Protein AF-A0A1U8P8J1-F1 (afdb_monomer_lite)

InterPro domains:
  IPR011600 Peptidase C14, caspase domain [PF00656] (27-191)
  IPR050452 Metacaspase [PTHR48104] (1-86)

Structure (mmCIF, N/CA/C/O backbone):
data_AF-A0A1U8P8J1-F1
#
_entry.id   AF-A0A1U8P8J1-F1
#
loop_
_atom_site.group_PDB
_atom_site.id
_atom_site.type_symbol
_atom_site.label_atom_id
_atom_site.label_alt_id
_atom_site.label_comp_id
_atom_site.label_asym_id
_atom_site.label_entity_id
_atom_site.label_seq_id
_atom_site.pdbx_PDB_ins_code
_atom_site.Cartn_x
_atom_site.Cartn_y
_atom_site.Cartn_z
_atom_site.occupancy
_atom_site.B_iso_or_equiv
_atom_site.auth_seq_id
_atom_site.auth_comp_id
_atom_site.auth_asym_id
_atom_site.auth_atom_id
_atom_site.pdbx_PDB_model_num
ATOM 1 N N . MET A 1 1 ? -18.558 -8.336 3.977 1.00 46.94 1 MET A N 1
ATOM 2 C CA . MET A 1 1 ? -17.418 -9.136 3.468 1.00 46.94 1 MET A CA 1
ATOM 3 C C . MET A 1 1 ? -16.325 -8.152 3.098 1.00 46.94 1 MET A C 1
ATOM 5 O O . MET A 1 1 ? -16.602 -6.971 2.968 1.00 46.94 1 MET A O 1
ATOM 9 N N . ALA A 1 2 ? -15.071 -8.559 3.030 1.00 50.66 2 ALA A N 1
ATOM 10 C CA . ALA A 1 2 ? -14.025 -7.593 2.776 1.00 50.66 2 ALA A CA 1
ATOM 11 C C . ALA A 1 2 ? -12.934 -8.234 1.929 1.00 50.66 2 ALA A C 1
ATOM 13 O O . ALA A 1 2 ? -12.468 -9.328 2.243 1.00 50.66 2 ALA A O 1
ATOM 14 N N . THR A 1 3 ? -12.625 -7.586 0.808 1.00 50.22 3 THR A N 1
ATOM 15 C CA . THR A 1 3 ? -11.770 -8.132 -0.249 1.00 50.22 3 THR A CA 1
ATOM 16 C C . THR A 1 3 ? -10.523 -7.273 -0.361 1.00 50.22 3 THR A C 1
ATOM 18 O O . THR A 1 3 ? -10.608 -6.045 -0.387 1.00 50.22 3 THR A O 1
ATOM 21 N N . TYR A 1 4 ? -9.371 -7.934 -0.378 1.00 54.97 4 TYR A N 1
ATOM 22 C CA . TYR A 1 4 ? -8.058 -7.323 -0.218 1.00 54.97 4 TYR A CA 1
ATOM 23 C C . TYR A 1 4 ? -7.206 -7.686 -1.404 1.00 54.97 4 TYR A C 1
ATOM 25 O O . TYR A 1 4 ? -7.132 -8.859 -1.782 1.00 54.97 4 TYR A O 1
ATOM 33 N N . MET A 1 5 ? -6.515 -6.692 -1.945 1.00 51.19 5 MET A N 1
ATOM 34 C CA . MET A 1 5 ? -5.521 -6.948 -2.962 1.00 51.19 5 MET A CA 1
ATOM 35 C C . MET A 1 5 ? -4.244 -6.174 -2.718 1.00 51.19 5 MET A C 1
ATOM 37 O O . MET A 1 5 ? -4.248 -4.957 -2.542 1.00 51.19 5 MET A O 1
ATOM 41 N N . LEU A 1 6 ? -3.152 -6.922 -2.692 1.00 51.44 6 LEU A N 1
ATOM 42 C CA . LEU A 1 6 ? -1.820 -6.425 -2.422 1.00 51.44 6 LEU A CA 1
ATOM 43 C C . LEU A 1 6 ? -0.996 -6.603 -3.685 1.00 51.44 6 LEU A C 1
ATOM 45 O O . LEU A 1 6 ? -0.871 -7.718 -4.194 1.00 51.44 6 LEU A O 1
ATOM 49 N N . PHE A 1 7 ? -0.460 -5.500 -4.186 1.00 52.22 7 PHE A N 1
ATOM 50 C CA . PHE A 1 7 ? 0.350 -5.481 -5.389 1.00 52.22 7 PHE A CA 1
ATOM 51 C C . PHE A 1 7 ? 1.767 -5.058 -5.074 1.00 52.22 7 PHE A C 1
ATOM 53 O O . PHE A 1 7 ? 1.996 -4.060 -4.393 1.00 52.22 7 PHE A O 1
ATOM 60 N N . TRP A 1 8 ? 2.707 -5.799 -5.636 1.00 59.88 8 TRP A N 1
ATOM 61 C CA . TRP A 1 8 ? 4.117 -5.460 -5.634 1.00 59.88 8 TRP A CA 1
ATOM 62 C C . TRP A 1 8 ? 4.708 -5.611 -7.031 1.00 59.88 8 TRP A C 1
ATOM 64 O O . TRP A 1 8 ? 4.191 -6.416 -7.782 1.00 59.88 8 TRP A O 1
ATOM 74 N N . TRP A 1 9 ? 5.802 -4.916 -7.349 1.00 56.16 9 TRP A N 1
ATOM 75 C CA . TRP A 1 9 ? 6.695 -5.218 -8.472 1.00 56.16 9 TRP A CA 1
ATOM 76 C C . TRP A 1 9 ? 8.138 -4.712 -8.238 1.00 56.16 9 TRP A C 1
ATOM 78 O O . TRP A 1 9 ? 8.308 -3.617 -7.696 1.00 56.16 9 TRP A O 1
ATOM 88 N N . ASP A 1 10 ? 9.154 -5.447 -8.721 1.00 51.09 10 ASP A N 1
ATOM 89 C CA . ASP A 1 10 ? 10.544 -4.992 -8.919 1.00 51.09 10 ASP A CA 1
ATOM 90 C C . ASP A 1 10 ? 11.228 -5.595 -10.170 1.00 51.09 10 ASP A C 1
ATOM 92 O O . ASP A 1 10 ? 11.962 -6.587 -10.105 1.00 51.09 10 ASP A O 1
ATOM 96 N N . ALA A 1 11 ? 11.107 -4.943 -11.330 1.00 45.69 11 ALA A N 1
ATOM 97 C CA . ALA A 1 11 ? 12.117 -5.119 -12.389 1.00 45.69 11 ALA A CA 1
ATOM 98 C C . ALA A 1 11 ? 12.469 -3.866 -13.184 1.00 45.69 11 ALA A C 1
ATOM 100 O O . ALA A 1 11 ? 12.917 -3.954 -14.329 1.00 45.69 11 ALA A O 1
ATOM 101 N N . THR A 1 12 ? 12.364 -2.698 -12.559 1.00 51.03 12 THR A N 1
ATOM 102 C CA . THR A 1 12 ? 13.064 -1.504 -13.042 1.00 51.03 12 THR A CA 1
ATOM 103 C C . THR A 1 12 ? 14.330 -1.278 -12.223 1.00 51.03 12 THR A C 1
ATOM 105 O O . THR A 1 12 ? 14.366 -1.498 -11.020 1.00 51.03 12 THR A O 1
ATOM 108 N N . THR A 1 13 ? 15.409 -0.862 -12.882 1.00 50.56 13 THR A N 1
ATOM 109 C CA . THR A 1 13 ? 16.626 -0.382 -12.215 1.00 50.56 13 THR A CA 1
ATOM 110 C C . THR A 1 13 ? 16.436 1.080 -11.794 1.00 50.56 13 THR A C 1
ATOM 112 O O . THR A 1 13 ? 16.107 1.878 -12.674 1.00 50.56 13 THR A O 1
ATOM 115 N N . PRO A 1 14 ? 16.697 1.466 -10.528 1.00 56.41 14 PRO A N 1
ATOM 116 C CA . PRO A 1 14 ? 17.231 0.655 -9.430 1.00 56.41 14 PRO A CA 1
ATOM 117 C C . PRO 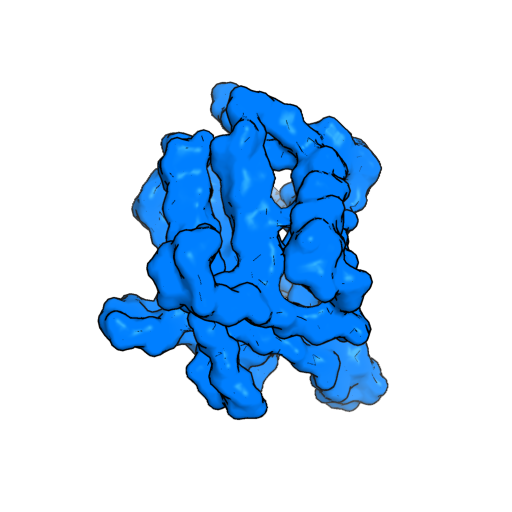A 1 14 ? 16.177 -0.232 -8.747 1.00 56.41 14 PRO A C 1
ATOM 119 O O . PRO A 1 14 ? 15.012 0.145 -8.627 1.00 56.41 14 PRO A O 1
ATOM 122 N N . LYS A 1 15 ? 16.633 -1.395 -8.264 1.00 64.19 15 LYS A N 1
ATOM 123 C CA . LYS A 1 15 ? 15.790 -2.361 -7.555 1.00 64.19 15 LYS A CA 1
ATOM 124 C C . LYS A 1 15 ? 15.369 -1.855 -6.179 1.00 64.19 15 LYS A C 1
ATOM 126 O O . LYS A 1 15 ? 16.236 -1.436 -5.409 1.00 64.19 15 LYS A O 1
ATOM 131 N N . LEU A 1 16 ? 14.081 -1.961 -5.855 1.00 67.38 16 LEU A N 1
ATOM 132 C CA . LEU A 1 16 ? 13.554 -1.633 -4.524 1.00 67.38 16 LEU A CA 1
ATOM 133 C C . LEU A 1 16 ? 13.656 -2.854 -3.6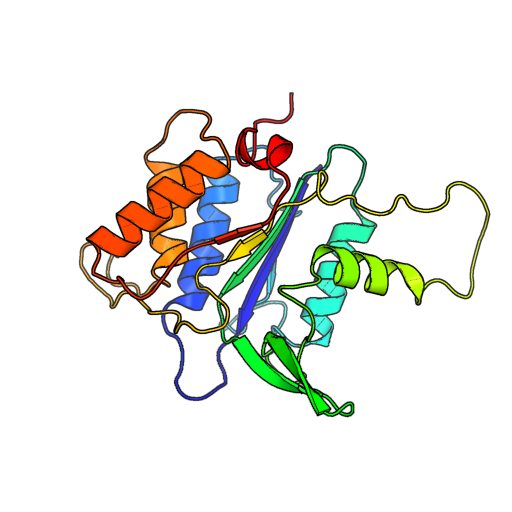07 1.00 67.38 16 LEU A C 1
ATOM 135 O O . LEU A 1 16 ? 13.286 -3.963 -3.990 1.00 67.38 16 LEU A O 1
ATOM 139 N N . LYS A 1 17 ? 14.163 -2.671 -2.385 1.00 73.00 17 LYS A N 1
ATOM 140 C CA . LYS A 1 17 ? 14.385 -3.785 -1.443 1.00 73.00 17 LYS A CA 1
ATOM 141 C C . LYS A 1 17 ? 13.254 -3.915 -0.424 1.00 73.00 17 LYS A C 1
ATOM 143 O O . LYS A 1 17 ? 13.102 -4.986 0.167 1.00 73.00 17 LYS A O 1
ATOM 148 N N . GLY A 1 18 ? 12.493 -2.842 -0.193 1.00 76.81 18 GLY A N 1
ATOM 149 C CA . GLY A 1 18 ? 11.447 -2.788 0.828 1.00 76.81 18 GLY A CA 1
ATOM 150 C C . GLY A 1 18 ? 10.091 -3.345 0.406 1.00 76.81 18 GLY A C 1
ATOM 151 O O . GLY A 1 18 ? 9.356 -3.877 1.233 1.00 76.81 18 GLY A O 1
ATOM 152 N N . CYS A 1 19 ? 9.762 -3.293 -0.882 1.00 80.81 19 CYS A N 1
ATOM 153 C CA . CYS A 1 19 ? 8.373 -3.407 -1.312 1.00 80.81 19 CYS A CA 1
ATOM 154 C C . CYS A 1 19 ? 7.736 -4.804 -1.130 1.00 80.81 19 CYS A C 1
ATOM 156 O O . CYS A 1 19 ? 6.550 -4.890 -0.816 1.00 80.81 19 CYS A O 1
ATOM 158 N N . ILE A 1 20 ? 8.500 -5.903 -1.242 1.00 81.38 20 ILE A N 1
ATOM 159 C CA . ILE A 1 20 ? 7.998 -7.246 -0.868 1.00 81.38 20 ILE A CA 1
ATOM 160 C C . ILE A 1 20 ? 7.661 -7.286 0.626 1.00 81.38 20 ILE A C 1
ATOM 162 O O . ILE A 1 20 ? 6.613 -7.790 1.032 1.00 81.38 20 ILE A O 1
ATOM 166 N N . ASN A 1 21 ? 8.554 -6.755 1.463 1.00 85.12 21 ASN A N 1
ATOM 167 C CA . ASN A 1 21 ? 8.346 -6.766 2.905 1.00 85.12 21 ASN A CA 1
ATOM 168 C C . ASN A 1 21 ? 7.146 -5.894 3.285 1.00 85.12 21 ASN A C 1
ATOM 170 O O . ASN A 1 21 ? 6.377 -6.290 4.156 1.00 85.12 21 ASN A O 1
ATOM 174 N N . ASP A 1 22 ? 6.936 -4.773 2.594 1.00 85.62 22 ASP A N 1
ATOM 175 C CA . ASP A 1 22 ? 5.777 -3.900 2.770 1.00 85.62 22 ASP A CA 1
ATOM 176 C C . ASP A 1 22 ? 4.451 -4.637 2.574 1.00 85.62 22 ASP A C 1
ATOM 178 O O . ASP A 1 22 ? 3.602 -4.618 3.468 1.00 85.62 22 ASP A O 1
ATOM 182 N N . VAL A 1 23 ? 4.280 -5.327 1.439 1.00 83.81 23 VAL A N 1
ATOM 183 C CA . VAL A 1 23 ? 3.018 -6.017 1.136 1.00 83.81 23 VAL A CA 1
ATOM 184 C C . VAL A 1 23 ? 2.756 -7.173 2.100 1.00 83.81 23 VAL A C 1
ATOM 186 O O . VAL A 1 23 ? 1.629 -7.335 2.570 1.00 83.81 23 VAL A O 1
ATOM 189 N N . HIS A 1 24 ? 3.786 -7.940 2.473 1.00 87.00 24 HIS A N 1
ATOM 190 C CA . HIS A 1 24 ? 3.646 -9.007 3.473 1.00 87.00 24 HIS A CA 1
ATOM 191 C C . HIS A 1 24 ? 3.304 -8.458 4.851 1.00 87.00 24 HIS A C 1
ATOM 193 O O . HIS A 1 24 ? 2.471 -9.015 5.563 1.00 87.00 24 HIS A O 1
ATOM 199 N N . ALA A 1 25 ? 3.927 -7.355 5.239 1.00 87.31 25 ALA A N 1
ATOM 200 C CA . ALA A 1 25 ? 3.758 -6.820 6.573 1.00 87.31 25 ALA A CA 1
ATOM 201 C C . ALA A 1 25 ? 2.414 -6.067 6.708 1.00 87.31 25 ALA A C 1
ATOM 203 O O . ALA A 1 25 ? 1.721 -6.224 7.717 1.00 87.31 25 ALA A O 1
ATOM 204 N N . MET A 1 26 ? 1.930 -5.416 5.641 1.00 85.81 26 MET A N 1
ATOM 205 C CA . MET A 1 26 ? 0.542 -4.943 5.566 1.00 85.81 26 MET A CA 1
ATOM 206 C C . MET A 1 26 ? -0.467 -6.089 5.612 1.00 85.81 26 MET A C 1
ATOM 208 O O . MET A 1 26 ? -1.428 -6.003 6.378 1.00 85.81 26 MET A O 1
ATOM 212 N N . ARG A 1 27 ? -0.248 -7.184 4.864 1.00 86.44 27 ARG A N 1
ATOM 213 C CA . ARG A 1 27 ? -1.088 -8.394 4.948 1.00 86.44 27 ARG A CA 1
ATOM 214 C C . ARG A 1 27 ? -1.213 -8.884 6.386 1.00 86.44 27 ARG A C 1
ATOM 216 O O . ARG A 1 27 ? -2.312 -9.176 6.852 1.00 86.44 27 ARG A O 1
ATOM 223 N N . ASP A 1 28 ? -0.088 -8.961 7.083 1.00 87.50 28 ASP A N 1
ATOM 224 C CA . ASP A 1 28 ? -0.026 -9.418 8.463 1.00 87.50 28 ASP A CA 1
ATOM 225 C C . ASP A 1 28 ? -0.782 -8.491 9.418 1.00 87.50 28 ASP A C 1
ATOM 227 O O . ASP A 1 28 ? -1.536 -8.979 10.260 1.00 87.50 28 ASP A O 1
ATOM 231 N N . VAL A 1 29 ? -0.621 -7.170 9.289 1.00 85.38 29 VAL A N 1
ATOM 232 C CA . VAL A 1 29 ? -1.359 -6.190 10.103 1.00 85.38 29 VAL A CA 1
ATOM 233 C C . VAL A 1 29 ? -2.862 -6.310 9.870 1.00 85.38 29 VAL A C 1
ATOM 235 O O . VAL A 1 29 ? -3.629 -6.368 10.831 1.00 85.38 29 VAL A O 1
ATOM 238 N N . ILE A 1 30 ? -3.275 -6.415 8.609 1.00 83.00 30 ILE A N 1
ATOM 239 C CA . ILE A 1 30 ? -4.672 -6.565 8.194 1.00 83.00 30 ILE A CA 1
ATOM 240 C C . ILE A 1 30 ? -5.287 -7.807 8.841 1.00 83.00 30 ILE A C 1
ATOM 242 O O . ILE A 1 30 ? -6.271 -7.700 9.567 1.00 83.00 30 ILE A O 1
ATOM 246 N N . LEU A 1 31 ? -4.660 -8.970 8.671 1.00 84.94 31 LEU A N 1
ATOM 247 C CA . LEU A 1 31 ? -5.192 -10.234 9.182 1.00 84.94 31 LEU A CA 1
ATOM 248 C C . LEU A 1 31 ? -5.152 -10.342 10.713 1.00 84.94 31 LEU A C 1
ATOM 250 O O . LEU A 1 31 ? -6.038 -10.955 11.306 1.00 84.94 31 LEU A O 1
ATOM 254 N N . LYS A 1 32 ? -4.132 -9.773 11.371 1.00 85.00 32 LYS A N 1
ATOM 255 C CA . LYS A 1 32 ? -3.967 -9.879 12.832 1.00 85.00 32 LYS A CA 1
ATOM 256 C C . LYS A 1 32 ? -4.801 -8.8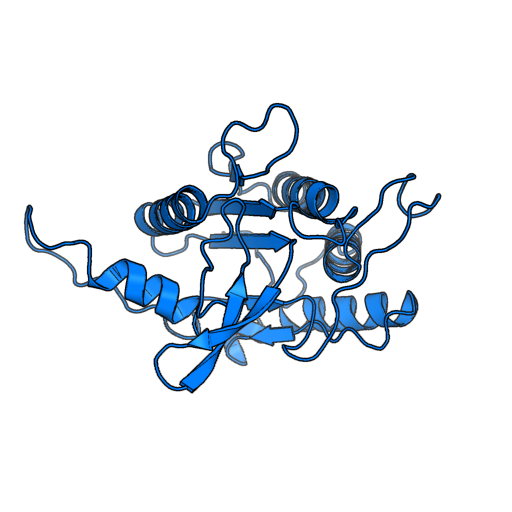56 13.599 1.00 85.00 32 LYS A C 1
ATOM 258 O O . LYS A 1 32 ? -5.332 -9.190 14.655 1.00 85.00 32 LYS A O 1
ATOM 263 N N . ARG A 1 33 ? -4.881 -7.610 13.119 1.00 82.12 33 ARG A N 1
ATOM 264 C CA . ARG A 1 33 ? -5.551 -6.504 13.832 1.00 82.12 33 ARG A CA 1
ATOM 265 C C . ARG A 1 33 ? -7.009 -6.345 13.420 1.00 82.12 33 ARG A C 1
ATOM 267 O O . ARG A 1 33 ? -7.828 -5.969 14.253 1.00 82.12 33 ARG A O 1
ATOM 274 N N . PHE A 1 34 ? -7.345 -6.673 12.177 1.00 80.75 34 PHE A N 1
ATOM 275 C CA . PHE A 1 34 ? -8.683 -6.501 11.623 1.00 80.75 34 PHE A CA 1
ATOM 276 C C . PHE A 1 34 ? -9.254 -7.867 11.225 1.00 80.75 34 PHE A C 1
ATOM 278 O O . PHE A 1 34 ? -9.370 -8.233 10.059 1.00 80.75 34 PHE A O 1
ATOM 285 N N . ASN A 1 35 ? -9.614 -8.640 12.247 1.00 74.62 35 ASN A N 1
ATOM 286 C CA . ASN A 1 35 ? -10.059 -10.037 12.167 1.00 74.62 35 ASN A CA 1
ATOM 287 C C . ASN A 1 35 ? -11.319 -10.309 11.311 1.00 74.62 35 ASN A C 1
ATOM 289 O O . ASN A 1 35 ? -11.716 -11.465 11.176 1.00 74.62 35 ASN A O 1
ATOM 293 N N . TYR A 1 36 ? -11.951 -9.277 10.749 1.00 77.62 36 TYR A N 1
ATOM 294 C CA . TYR A 1 36 ? -13.060 -9.398 9.801 1.00 77.62 36 TYR A CA 1
ATOM 295 C C . TYR A 1 36 ? -12.591 -9.558 8.343 1.00 77.62 36 TYR A C 1
ATOM 297 O O . TYR A 1 36 ? -13.414 -9.790 7.453 1.00 77.62 36 TYR A O 1
ATOM 305 N N . PHE A 1 37 ? -11.280 -9.472 8.089 1.00 77.88 37 PHE A N 1
ATOM 306 C CA . PHE A 1 37 ? -10.685 -9.872 6.818 1.00 77.88 37 PHE A CA 1
ATOM 307 C C . PHE A 1 37 ? -10.452 -11.369 6.780 1.00 77.88 37 PHE A C 1
ATOM 309 O O . PHE A 1 37 ? -9.588 -11.907 7.467 1.00 77.88 37 PHE A O 1
ATOM 316 N N . ASP A 1 38 ? -11.231 -12.037 5.937 1.00 81.94 38 ASP A N 1
ATOM 317 C CA . ASP A 1 38 ? -11.033 -13.447 5.647 1.00 81.94 38 ASP A CA 1
ATOM 318 C C . ASP A 1 38 ? -9.737 -13.621 4.834 1.00 81.94 38 ASP A C 1
ATOM 320 O O . ASP A 1 38 ? -9.634 -13.052 3.739 1.00 81.94 38 ASP A O 1
ATOM 324 N N . PRO A 1 39 ? -8.759 -14.420 5.307 1.00 83.62 39 PRO A N 1
ATOM 325 C CA . PRO A 1 39 ? -7.551 -14.732 4.549 1.00 83.62 39 PRO A CA 1
ATOM 326 C C . PRO A 1 39 ? -7.814 -15.243 3.127 1.00 83.62 39 PRO A C 1
ATOM 328 O O . PRO A 1 39 ? -6.977 -15.034 2.253 1.00 83.62 39 PRO A O 1
ATOM 331 N N . GLN A 1 40 ? -8.959 -15.888 2.873 1.00 83.62 40 GLN A N 1
ATOM 332 C CA . GLN A 1 40 ? -9.342 -16.380 1.543 1.00 83.62 40 GLN A CA 1
ATOM 333 C C . GLN A 1 40 ? -9.714 -15.257 0.565 1.00 83.62 40 GLN A C 1
ATOM 335 O O . GLN A 1 40 ? -9.678 -15.459 -0.651 1.00 83.62 40 GLN A O 1
ATOM 340 N N . HIS A 1 41 ? -10.046 -14.071 1.076 1.00 79.31 41 HIS A N 1
ATOM 341 C CA . HIS A 1 41 ? -10.334 -12.879 0.279 1.00 79.31 41 HIS A CA 1
ATOM 342 C C . HIS A 1 41 ? -9.145 -11.915 0.200 1.00 79.31 41 HIS A C 1
ATOM 344 O O . HIS A 1 41 ? -9.300 -10.815 -0.332 1.00 79.31 41 HIS A O 1
ATOM 350 N N . VAL A 1 42 ? -7.967 -12.324 0.687 1.00 80.81 42 VAL A N 1
ATOM 351 C CA . VAL A 1 42 ? -6.711 -11.590 0.512 1.00 80.81 42 VAL A CA 1
ATOM 352 C C . VAL A 1 42 ? -5.915 -12.188 -0.637 1.00 80.81 42 VAL A C 1
ATOM 354 O O . VAL A 1 42 ? -5.419 -13.310 -0.563 1.00 80.81 42 VAL A O 1
ATOM 357 N N . GLU A 1 43 ? -5.763 -11.411 -1.702 1.00 84.81 43 GLU A N 1
ATOM 358 C CA . GLU A 1 43 ? -4.979 -11.778 -2.873 1.00 84.81 43 GLU A CA 1
ATOM 359 C C . GLU A 1 43 ? -3.662 -10.997 -2.889 1.00 84.81 43 GLU A C 1
ATOM 361 O O . GLU A 1 43 ? -3.651 -9.767 -2.885 1.00 84.81 43 GLU A O 1
ATOM 366 N N . LEU A 1 44 ? -2.546 -11.726 -2.892 1.00 85.44 44 LEU A N 1
ATOM 367 C CA . LEU A 1 44 ? -1.198 -11.174 -2.998 1.00 85.44 44 LEU A CA 1
ATOM 368 C C . LEU A 1 44 ? -0.674 -11.415 -4.416 1.00 85.44 44 LEU A C 1
ATOM 370 O O . LEU A 1 44 ? -0.706 -12.546 -4.907 1.00 85.44 44 LEU A O 1
ATOM 374 N N . ILE A 1 45 ? -0.224 -10.349 -5.073 1.00 85.75 45 ILE A N 1
ATOM 375 C CA . ILE A 1 45 ? 0.312 -10.371 -6.433 1.00 85.75 45 ILE A CA 1
ATOM 376 C C . ILE A 1 45 ? 1.710 -9.750 -6.386 1.00 85.75 45 ILE A C 1
ATOM 378 O O . ILE A 1 45 ? 1.871 -8.555 -6.141 1.00 85.75 45 ILE A O 1
ATOM 382 N N . THR A 1 46 ? 2.714 -10.597 -6.591 1.00 85.50 46 THR A N 1
ATOM 383 C CA . THR A 1 46 ? 4.137 -10.348 -6.325 1.00 85.50 46 THR A CA 1
ATOM 384 C C . THR A 1 46 ? 4.988 -11.044 -7.391 1.00 85.50 46 THR A C 1
ATOM 386 O O . THR A 1 46 ? 4.541 -12.011 -8.003 1.00 85.50 46 THR A O 1
ATOM 389 N N . ASP A 1 47 ? 6.221 -10.592 -7.629 1.00 83.06 47 ASP A N 1
ATOM 390 C CA . ASP A 1 47 ? 7.206 -11.317 -8.448 1.00 83.06 47 ASP A CA 1
ATOM 391 C C . ASP A 1 47 ? 8.175 -12.202 -7.627 1.00 83.06 47 ASP A C 1
ATOM 393 O O . ASP A 1 47 ? 9.137 -12.753 -8.163 1.00 83.06 47 ASP A O 1
ATOM 397 N N . GLU A 1 48 ? 7.905 -12.402 -6.324 1.00 84.44 48 GLU A N 1
ATOM 398 C CA . GLU A 1 48 ? 8.792 -13.174 -5.451 1.00 84.44 48 GLU A CA 1
ATOM 399 C C . GLU A 1 48 ? 8.826 -14.640 -5.912 1.00 84.44 48 GLU A C 1
ATOM 401 O O . GLU A 1 48 ? 7.804 -15.164 -6.381 1.00 84.44 48 GLU A O 1
ATOM 406 N N . PRO A 1 49 ? 9.965 -15.344 -5.783 1.00 83.50 49 PRO A N 1
ATOM 407 C CA . PRO A 1 49 ? 10.032 -16.756 -6.133 1.00 83.50 49 PRO A CA 1
ATOM 408 C C . PRO A 1 49 ? 8.934 -17.566 -5.428 1.00 83.50 49 PRO A C 1
ATOM 410 O O . PRO A 1 49 ? 8.842 -17.568 -4.205 1.00 83.50 49 PRO A O 1
ATOM 413 N N . GLY A 1 50 ? 8.111 -18.272 -6.208 1.00 85.62 50 GLY A N 1
ATOM 414 C CA . GLY A 1 50 ? 6.973 -19.046 -5.692 1.00 85.62 50 GLY A CA 1
ATOM 415 C C . GLY A 1 50 ? 5.625 -18.315 -5.713 1.00 85.62 50 GLY A C 1
ATOM 416 O O . GLY A 1 50 ? 4.613 -18.921 -5.362 1.00 85.62 50 GLY A O 1
ATOM 417 N N . SER A 1 51 ? 5.582 -17.060 -6.170 1.00 84.25 51 SER A N 1
ATOM 418 C CA . SER A 1 51 ? 4.332 -16.315 -6.365 1.00 84.25 51 SER A CA 1
ATOM 419 C C . SER A 1 51 ? 3.380 -17.023 -7.328 1.00 84.25 51 SER A C 1
ATOM 421 O O . SER A 1 51 ? 3.777 -17.494 -8.394 1.00 84.25 51 SER A O 1
ATOM 423 N N . LEU A 1 52 ? 2.087 -17.034 -6.990 1.00 86.00 52 LEU A N 1
ATOM 424 C CA . LEU A 1 52 ? 1.040 -17.606 -7.846 1.00 86.00 52 LEU A CA 1
ATOM 425 C C . LEU A 1 52 ? 0.721 -16.726 -9.060 1.00 86.00 52 LEU A C 1
ATOM 427 O O . LEU A 1 52 ? 0.235 -17.223 -10.077 1.00 86.00 52 LEU A O 1
ATOM 431 N N . LYS A 1 53 ? 0.940 -15.412 -8.939 1.00 87.75 53 LYS A N 1
ATOM 432 C CA . LYS A 1 53 ? 0.626 -14.421 -9.967 1.00 87.75 53 LYS A CA 1
ATOM 433 C C . LYS A 1 53 ? 1.693 -13.344 -10.008 1.00 87.75 53 LYS A C 1
ATOM 435 O O . LYS A 1 53 ? 1.881 -12.637 -9.025 1.00 87.75 53 LYS A O 1
ATOM 440 N N . MET A 1 54 ? 2.296 -13.183 -11.182 1.00 88.69 54 MET A N 1
ATOM 441 C CA . MET A 1 54 ? 3.192 -12.068 -11.474 1.00 88.69 54 MET A CA 1
ATOM 442 C C . MET A 1 54 ? 2.411 -10.746 -11.519 1.00 88.69 54 MET A C 1
ATOM 444 O O . MET A 1 54 ? 1.262 -10.740 -11.974 1.00 88.69 54 MET A O 1
ATOM 448 N N . PRO A 1 55 ? 3.014 -9.611 -11.153 1.00 87.00 55 PRO A N 1
ATOM 449 C CA . PRO A 1 55 ? 2.332 -8.326 -11.079 1.00 87.00 55 PRO A CA 1
ATOM 450 C C . PRO A 1 55 ? 2.311 -7.605 -12.424 1.00 87.00 55 PRO A C 1
ATOM 452 O O . PRO A 1 55 ? 2.748 -6.468 -12.560 1.00 87.00 55 PRO A O 1
ATOM 455 N N . THR A 1 56 ? 1.833 -8.290 -13.461 1.00 86.88 56 THR A N 1
ATOM 456 C CA . THR A 1 56 ? 1.645 -7.715 -14.798 1.00 86.88 56 THR A CA 1
ATOM 457 C C . THR A 1 56 ? 0.434 -6.798 -14.810 1.00 86.88 56 THR A C 1
ATOM 459 O O . THR A 1 56 ? -0.495 -6.988 -14.021 1.00 86.88 56 THR A O 1
ATOM 462 N N . ARG A 1 57 ? 0.363 -5.865 -15.764 1.00 85.25 57 ARG A N 1
ATOM 463 C CA . ARG A 1 57 ? -0.829 -5.025 -15.952 1.00 85.25 57 ARG A CA 1
ATOM 464 C C . ARG A 1 57 ? -2.111 -5.850 -15.995 1.00 85.25 57 ARG A C 1
ATOM 466 O O . ARG A 1 57 ? -3.100 -5.498 -15.361 1.00 85.25 57 ARG A O 1
ATOM 473 N N . ALA A 1 58 ? -2.098 -6.954 -16.738 1.00 85.50 58 ALA A N 1
ATOM 474 C CA . ALA A 1 58 ? -3.260 -7.824 -16.881 1.00 85.50 58 ALA A CA 1
ATOM 475 C C . ALA A 1 58 ? -3.705 -8.421 -15.536 1.00 85.50 58 ALA A C 1
ATOM 477 O O . ALA A 1 58 ? -4.892 -8.378 -15.219 1.00 85.50 58 ALA A O 1
ATOM 478 N N . ASN A 1 59 ? -2.766 -8.923 -14.730 1.00 86.88 59 ASN A N 1
ATOM 479 C CA . ASN A 1 59 ? -3.075 -9.505 -13.424 1.00 86.88 59 ASN A CA 1
ATOM 480 C C . ASN A 1 59 ? -3.527 -8.441 -12.419 1.00 86.88 59 ASN A C 1
ATOM 482 O O . ASN A 1 59 ? -4.478 -8.687 -11.678 1.00 86.88 59 ASN A O 1
ATOM 486 N N . ILE A 1 60 ? -2.912 -7.253 -12.449 1.00 81.62 60 ILE A N 1
ATOM 487 C CA . ILE A 1 60 ? -3.307 -6.122 -11.604 1.00 81.62 60 ILE A CA 1
ATOM 488 C C . ILE A 1 60 ? -4.735 -5.681 -11.893 1.00 81.62 60 ILE A C 1
ATOM 490 O O . ILE A 1 60 ? -5.583 -5.646 -11.000 1.00 81.62 60 ILE A O 1
ATOM 494 N N . MET A 1 61 ? -5.036 -5.436 -13.164 1.00 80.69 61 MET A N 1
ATOM 495 C CA . MET A 1 61 ? -6.365 -5.004 -13.582 1.00 80.69 61 MET A CA 1
ATOM 496 C C . MET A 1 61 ? -7.425 -6.090 -13.348 1.00 80.69 61 MET A C 1
ATOM 498 O O . MET A 1 61 ? -8.527 -5.779 -12.901 1.00 80.69 61 MET A O 1
ATOM 502 N N . ALA A 1 62 ? -7.106 -7.365 -13.605 1.00 80.75 62 ALA A N 1
ATOM 503 C CA . ALA A 1 62 ? -8.024 -8.478 -13.350 1.00 80.75 62 ALA A CA 1
ATOM 504 C C . ALA A 1 62 ? -8.347 -8.620 -11.860 1.00 80.75 62 ALA A C 1
ATOM 506 O O . ALA A 1 62 ? -9.485 -8.901 -11.481 1.00 80.75 62 ALA A O 1
ATOM 507 N N . GLY A 1 63 ? -7.342 -8.411 -11.020 1.00 78.75 63 GLY A N 1
ATOM 508 C CA . GLY A 1 63 ? -7.494 -8.438 -9.588 1.00 78.75 63 GLY A CA 1
ATOM 509 C C . GLY A 1 63 ? -8.377 -7.296 -9.060 1.00 78.75 63 GLY A C 1
ATOM 510 O O . GLY A 1 63 ? -9.372 -7.551 -8.378 1.00 78.75 63 GLY A O 1
ATOM 511 N N . LEU A 1 64 ? -8.089 -6.052 -9.451 1.00 76.06 64 LEU A N 1
ATOM 512 C CA . LEU A 1 64 ? -8.929 -4.890 -9.130 1.00 76.06 64 LEU A CA 1
ATOM 513 C C . LEU A 1 64 ? -10.386 -5.099 -9.573 1.00 76.06 64 LEU A C 1
ATOM 515 O O . LEU A 1 64 ? -11.318 -4.886 -8.795 1.00 76.06 64 LEU A O 1
ATOM 519 N N . ALA A 1 65 ? -10.590 -5.594 -10.797 1.00 72.81 65 ALA A N 1
ATOM 520 C CA . ALA A 1 65 ? -11.918 -5.892 -11.323 1.00 72.81 65 ALA A CA 1
ATOM 521 C C . ALA A 1 65 ? -12.643 -6.971 -10.502 1.00 72.81 65 ALA A C 1
ATOM 523 O O . ALA A 1 65 ? -13.837 -6.845 -10.227 1.00 72.81 65 ALA A O 1
ATOM 524 N N . LYS A 1 66 ? -11.933 -8.023 -10.074 1.00 75.56 66 LYS A N 1
ATOM 525 C CA . LYS A 1 66 ? -12.480 -9.072 -9.204 1.00 75.56 66 LYS A CA 1
ATOM 526 C C . LYS A 1 66 ? -12.887 -8.512 -7.841 1.00 75.56 66 LYS A C 1
ATOM 528 O O . LYS A 1 66 ? -13.975 -8.842 -7.373 1.00 75.56 66 LYS A O 1
ATOM 533 N N . MET A 1 67 ? -12.041 -7.676 -7.235 1.00 74.56 67 MET A N 1
ATOM 534 C CA . MET A 1 67 ? -12.290 -7.065 -5.927 1.00 74.56 67 MET A CA 1
ATOM 535 C C . MET A 1 67 ? -13.605 -6.291 -5.921 1.00 74.56 67 MET A C 1
ATOM 537 O O . MET A 1 67 ? -14.424 -6.483 -5.027 1.00 74.56 67 MET A O 1
ATOM 541 N N . VAL A 1 68 ? -13.848 -5.479 -6.951 1.00 70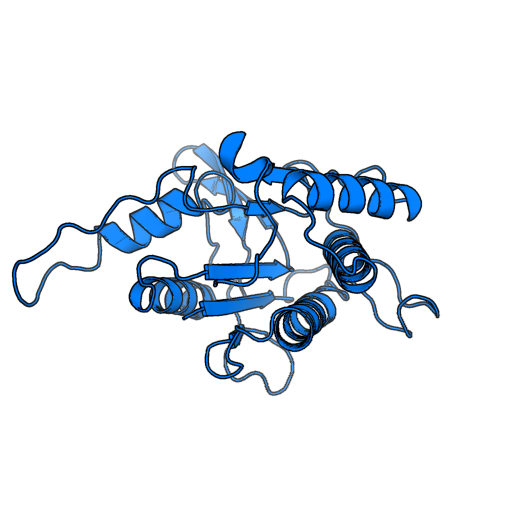.75 68 VAL A N 1
ATOM 542 C CA . VAL A 1 68 ? -15.077 -4.686 -6.979 1.00 70.75 68 VAL A CA 1
ATOM 543 C C . VAL A 1 68 ? -16.284 -5.460 -7.479 1.00 70.75 68 VAL A C 1
ATOM 545 O O . VAL A 1 68 ? -17.376 -5.280 -6.955 1.00 70.75 68 VAL A O 1
ATOM 548 N N . LYS A 1 69 ? -16.114 -6.394 -8.420 1.00 68.50 69 LYS A N 1
ATOM 549 C CA . LYS A 1 69 ? -17.215 -7.276 -8.828 1.00 68.50 69 LYS A CA 1
ATOM 550 C C . LYS A 1 69 ? -17.792 -8.070 -7.648 1.00 68.50 69 LYS A C 1
ATOM 552 O O . LYS A 1 69 ? -18.972 -8.407 -7.660 1.00 68.50 69 LYS A O 1
ATOM 557 N N . ALA A 1 70 ? -16.961 -8.407 -6.663 1.00 70.62 70 ALA A N 1
ATOM 558 C CA . ALA A 1 70 ? -17.381 -9.120 -5.461 1.00 70.62 70 ALA A CA 1
ATOM 559 C C . ALA A 1 70 ? -17.985 -8.209 -4.375 1.00 70.62 70 ALA A C 1
ATOM 561 O O . ALA A 1 70 ? -18.613 -8.728 -3.452 1.00 70.62 70 ALA A O 1
ATOM 562 N N . ALA A 1 71 ? -17.791 -6.891 -4.478 1.00 69.75 71 ALA A N 1
ATOM 563 C CA . ALA A 1 71 ? -18.141 -5.936 -3.438 1.00 69.75 71 ALA A CA 1
ATOM 564 C C . ALA A 1 71 ? -19.655 -5.757 -3.288 1.00 69.75 71 ALA A C 1
ATOM 566 O O . ALA A 1 71 ? -20.404 -5.691 -4.266 1.00 69.75 71 ALA A O 1
ATOM 567 N N . LYS A 1 72 ? -20.096 -5.639 -2.039 1.00 68.38 72 LYS A N 1
ATOM 568 C CA . LYS A 1 72 ? -21.473 -5.335 -1.643 1.00 68.38 72 LYS A CA 1
ATOM 569 C C . LYS A 1 72 ? -21.508 -4.074 -0.789 1.00 68.38 72 LYS A C 1
ATOM 571 O O . LYS A 1 72 ? -20.492 -3.640 -0.253 1.00 68.38 72 LYS A O 1
ATOM 576 N N . GLU A 1 73 ? -22.689 -3.483 -0.645 1.00 69.06 73 GLU A N 1
ATOM 577 C CA . GLU A 1 73 ? -22.879 -2.360 0.273 1.00 69.06 73 GLU A CA 1
ATOM 578 C C . GLU A 1 73 ? -22.429 -2.741 1.694 1.00 69.06 73 GLU A C 1
ATOM 580 O O . GLU A 1 73 ? -22.785 -3.804 2.205 1.00 69.06 73 GLU A O 1
ATOM 585 N N . GLY A 1 74 ? -21.615 -1.879 2.308 1.00 69.00 74 GLY A N 1
ATOM 586 C CA . GLY A 1 74 ? -21.008 -2.119 3.619 1.00 69.00 74 GLY A CA 1
ATOM 587 C C . GLY A 1 74 ? -19.704 -2.927 3.598 1.00 69.00 74 GLY A C 1
ATOM 588 O O . GLY A 1 74 ? -19.077 -3.066 4.647 1.00 69.00 74 GLY A O 1
ATOM 589 N N . ASP A 1 75 ? -19.265 -3.434 2.442 1.00 71.75 75 ASP A N 1
ATOM 590 C CA . ASP A 1 75 ? -17.955 -4.075 2.323 1.00 71.75 75 ASP A CA 1
ATOM 591 C C . ASP A 1 75 ? -16.819 -3.046 2.405 1.00 71.75 75 ASP A C 1
ATOM 593 O O . ASP A 1 75 ? -16.931 -1.912 1.939 1.00 71.75 75 ASP A O 1
ATOM 597 N N . VAL A 1 76 ? -15.684 -3.475 2.959 1.00 74.56 76 VAL A N 1
ATOM 598 C CA . VAL A 1 76 ? -14.444 -2.692 2.959 1.00 74.56 76 VAL A CA 1
ATOM 599 C C . VAL A 1 76 ? -13.489 -3.305 1.946 1.00 74.56 76 VAL A C 1
ATOM 601 O O . VAL A 1 76 ? -13.067 -4.456 2.094 1.00 74.56 76 VAL A O 1
ATOM 604 N N . LEU A 1 77 ? -13.145 -2.527 0.924 1.00 75.31 77 LEU A N 1
ATOM 605 C CA . LEU A 1 77 ? -12.144 -2.890 -0.073 1.00 75.31 77 LEU A CA 1
ATOM 606 C C . LEU A 1 77 ? -10.830 -2.198 0.268 1.00 75.31 77 LEU A C 1
ATOM 608 O O . LEU A 1 77 ? -10.812 -0.984 0.473 1.00 75.31 77 LEU A O 1
ATOM 612 N N . LEU A 1 78 ? -9.737 -2.956 0.301 1.00 78.69 78 LEU A N 1
ATOM 613 C CA . LEU A 1 78 ? -8.406 -2.384 0.456 1.00 78.69 78 LEU A CA 1
ATOM 614 C C . LEU A 1 78 ? -7.515 -2.809 -0.701 1.00 78.69 78 LEU A C 1
ATOM 616 O O . LEU A 1 78 ? -7.310 -3.995 -0.966 1.00 78.69 78 LEU A O 1
ATOM 620 N N . PHE A 1 79 ? -6.931 -1.799 -1.324 1.00 80.44 79 PHE A N 1
ATOM 621 C CA . PHE A 1 79 ? -5.843 -1.928 -2.269 1.00 80.44 79 PHE A CA 1
ATOM 622 C C . PHE A 1 79 ? -4.594 -1.316 -1.639 1.00 80.44 79 PHE A C 1
ATOM 624 O O . PHE A 1 79 ? -4.617 -0.153 -1.236 1.00 80.44 79 PHE A O 1
ATOM 631 N N . HIS A 1 80 ? -3.517 -2.089 -1.548 1.00 83.06 80 HIS A N 1
ATOM 632 C CA . HIS A 1 80 ? -2.211 -1.567 -1.156 1.00 83.06 80 HIS A CA 1
ATOM 633 C C . HIS A 1 80 ? -1.186 -1.925 -2.226 1.00 83.06 80 HIS A C 1
ATOM 635 O O . HIS A 1 80 ? -1.072 -3.078 -2.648 1.00 83.06 80 HIS A O 1
ATOM 641 N N . PHE A 1 81 ? -0.466 -0.901 -2.664 1.00 83.00 81 PHE A N 1
ATOM 642 C CA . PHE A 1 81 ? 0.579 -0.983 -3.663 1.00 83.00 81 PHE A CA 1
ATOM 643 C C . PHE A 1 81 ? 1.872 -0.445 -3.055 1.00 83.00 81 PHE A C 1
ATOM 645 O O . PHE A 1 81 ? 1.874 0.645 -2.484 1.00 83.00 81 PHE A O 1
ATOM 652 N N . SER A 1 82 ? 2.954 -1.206 -3.198 1.00 81.50 82 SER A N 1
ATOM 653 C CA . SER A 1 82 ? 4.317 -0.749 -2.922 1.00 81.50 82 SER A CA 1
ATOM 654 C C . SER A 1 82 ? 5.172 -1.076 -4.144 1.00 81.50 82 SER A C 1
ATOM 656 O O . SER A 1 82 ? 5.229 -2.230 -4.571 1.00 81.50 82 SER A O 1
ATOM 658 N N . GLY A 1 83 ? 5.776 -0.064 -4.763 1.00 77.81 83 GLY A N 1
ATOM 659 C CA . GLY A 1 83 ? 6.525 -0.208 -6.010 1.00 77.81 83 GLY A CA 1
ATOM 660 C C . GLY A 1 83 ? 6.758 1.130 -6.708 1.00 77.81 83 GLY A C 1
ATOM 661 O O . GLY A 1 83 ? 6.452 2.190 -6.166 1.00 77.81 83 GLY A O 1
ATOM 662 N N . HIS A 1 84 ? 7.294 1.076 -7.929 1.00 75.62 84 HIS A N 1
ATOM 663 C CA . HIS A 1 84 ? 7.608 2.273 -8.712 1.00 75.62 84 HIS A CA 1
ATOM 664 C C . HIS A 1 84 ? 6.355 2.967 -9.265 1.00 75.62 84 HIS A C 1
ATOM 666 O O . HIS A 1 84 ? 5.483 2.328 -9.866 1.00 75.62 84 HIS A O 1
ATOM 672 N N . GLY A 1 85 ? 6.323 4.290 -9.110 1.00 72.81 85 GLY A N 1
ATOM 673 C CA . GLY A 1 85 ? 5.440 5.206 -9.828 1.00 72.81 85 GLY A CA 1
ATOM 674 C C . GLY A 1 85 ? 6.254 6.079 -10.783 1.00 72.81 85 GLY A C 1
ATOM 675 O O . GLY A 1 85 ? 7.409 6.392 -10.500 1.00 72.81 85 GLY A O 1
ATOM 676 N N . VAL A 1 86 ? 5.677 6.442 -11.927 1.00 72.94 86 VAL A N 1
ATOM 677 C CA . VAL A 1 86 ? 6.305 7.351 -12.898 1.00 72.94 86 VAL A CA 1
ATOM 678 C C . VAL A 1 86 ? 5.302 8.379 -13.394 1.00 72.94 86 VAL A C 1
ATOM 680 O O . VAL A 1 86 ? 4.146 8.045 -13.637 1.00 72.94 86 VAL A O 1
ATOM 683 N N . GLU A 1 87 ? 5.768 9.601 -13.625 1.00 74.44 87 GLU A N 1
ATOM 684 C CA . GLU A 1 87 ? 5.056 10.566 -14.458 1.00 74.44 87 GLU A CA 1
ATOM 685 C C . GLU A 1 87 ? 5.326 10.210 -15.929 1.00 74.44 87 GLU A C 1
ATOM 687 O O . GLU A 1 87 ? 6.476 10.205 -16.379 1.00 74.44 87 GLU A O 1
ATOM 692 N N . ALA A 1 88 ? 4.283 9.871 -16.687 1.00 70.94 88 ALA A N 1
ATOM 693 C CA . ALA A 1 88 ? 4.411 9.447 -18.077 1.00 70.94 88 ALA A CA 1
ATOM 694 C C . ALA A 1 88 ? 3.608 10.345 -19.027 1.00 70.94 88 ALA A C 1
ATOM 696 O O . ALA A 1 88 ? 2.444 10.665 -18.780 1.00 70.94 88 ALA A O 1
ATOM 697 N N . ASP A 1 89 ? 4.225 10.705 -20.158 1.00 75.00 89 ASP A N 1
ATOM 698 C CA . ASP A 1 89 ? 3.561 11.453 -21.225 1.00 75.00 89 ASP A CA 1
ATOM 699 C C . ASP A 1 89 ? 2.461 10.599 -21.871 1.00 75.00 89 ASP A C 1
ATOM 701 O O . ASP A 1 89 ? 2.698 9.528 -22.444 1.00 75.00 89 ASP A O 1
ATOM 705 N N . MET A 1 90 ? 1.233 11.100 -21.827 1.00 68.62 90 MET A N 1
ATOM 706 C CA . MET A 1 90 ? 0.134 10.570 -22.611 1.00 68.62 90 MET A CA 1
ATOM 707 C C . MET A 1 90 ? 0.255 10.988 -24.076 1.00 68.62 90 MET A C 1
ATOM 709 O O . MET A 1 90 ? 0.776 12.048 -24.423 1.00 68.62 90 MET A O 1
ATOM 713 N N . LYS A 1 91 ? -0.395 10.219 -24.958 1.00 61.31 91 LYS A N 1
ATOM 714 C CA . LYS A 1 91 ? -0.561 10.565 -26.384 1.00 61.31 91 LYS A CA 1
ATOM 715 C C . LYS A 1 91 ? -1.238 11.926 -26.619 1.00 61.31 91 LYS A C 1
ATOM 717 O O . LYS A 1 91 ? -1.180 12.445 -27.727 1.00 61.31 91 LYS A O 1
ATOM 722 N N . THR A 1 92 ? -1.896 12.481 -25.604 1.00 64.94 92 THR A N 1
ATOM 723 C CA . THR A 1 92 ? -2.564 13.789 -25.620 1.00 64.94 92 THR A CA 1
ATOM 724 C C . THR A 1 92 ? -1.630 14.956 -25.280 1.00 64.94 92 THR A C 1
ATOM 726 O O . THR A 1 92 ? -2.068 16.101 -25.340 1.00 64.94 92 THR A O 1
ATOM 729 N N . GLY A 1 93 ? -0.369 14.694 -24.912 1.00 66.62 93 GLY A N 1
ATOM 730 C CA . GLY A 1 93 ? 0.563 15.705 -24.397 1.00 66.62 93 GLY A CA 1
ATOM 731 C C . GLY A 1 93 ? 0.317 16.093 -22.933 1.00 66.62 93 GLY A C 1
ATOM 732 O O . GLY A 1 93 ? 0.988 16.985 -22.422 1.00 66.62 93 GLY A O 1
ATOM 733 N N . ARG A 1 94 ? -0.641 15.439 -22.260 1.00 69.81 94 ARG A N 1
ATOM 734 C CA . ARG A 1 94 ? -0.822 15.501 -20.804 1.00 69.81 94 ARG A CA 1
ATOM 735 C C . ARG A 1 94 ? 0.160 14.542 -20.137 1.00 69.81 94 ARG A C 1
ATOM 737 O O . ARG A 1 94 ? 0.392 13.460 -20.665 1.00 69.81 94 ARG A O 1
ATOM 744 N N . LYS A 1 95 ? 0.676 14.907 -18.972 1.00 68.81 95 LYS A N 1
ATOM 745 C CA . LYS A 1 95 ? 1.421 14.000 -18.103 1.00 68.81 95 LYS A CA 1
ATOM 746 C C . LYS A 1 95 ? 0.514 13.454 -17.014 1.00 68.81 95 LYS A C 1
ATOM 748 O O . LYS A 1 95 ? -0.244 14.233 -16.446 1.00 68.81 95 LYS A O 1
ATOM 753 N N . ASP A 1 96 ? 0.594 12.154 -16.756 1.00 69.62 96 ASP A N 1
ATOM 754 C CA . ASP A 1 96 ? -0.132 11.509 -15.660 1.00 69.62 96 ASP A CA 1
ATOM 755 C C . ASP A 1 96 ? 0.771 10.558 -14.881 1.00 69.62 96 ASP A C 1
ATOM 757 O O . ASP A 1 96 ? 1.653 9.906 -15.450 1.00 69.62 96 ASP A O 1
ATOM 761 N N . ASP A 1 97 ? 0.464 10.424 -13.593 1.00 73.69 97 ASP A N 1
ATOM 762 C CA . ASP A 1 97 ? 1.040 9.398 -12.735 1.00 73.69 97 ASP A CA 1
ATOM 763 C C . ASP A 1 97 ? 0.582 8.006 -13.173 1.00 73.69 97 ASP A C 1
ATOM 765 O O . ASP A 1 97 ? -0.609 7.743 -13.402 1.00 73.69 97 ASP A O 1
ATOM 769 N N . ALA A 1 98 ? 1.538 7.087 -13.232 1.00 75.94 98 ALA A N 1
ATOM 770 C CA . ALA A 1 98 ? 1.304 5.695 -13.549 1.00 75.94 98 ALA A CA 1
ATOM 771 C C . ALA A 1 98 ? 2.013 4.757 -12.571 1.00 75.94 98 ALA A C 1
ATOM 773 O O . ALA A 1 98 ? 3.190 4.930 -12.257 1.00 75.94 98 ALA A O 1
ATOM 774 N N . ILE A 1 99 ? 1.313 3.696 -12.162 1.00 79.62 99 ILE A N 1
ATOM 775 C CA . ILE A 1 99 ? 1.956 2.505 -11.600 1.00 79.62 99 ILE A CA 1
ATOM 776 C C . ILE A 1 99 ? 2.743 1.828 -12.723 1.00 79.62 99 ILE A C 1
ATOM 778 O O . ILE A 1 99 ? 2.240 1.712 -13.847 1.00 79.62 99 ILE A O 1
ATOM 782 N N . VAL A 1 100 ? 3.941 1.335 -12.401 1.00 80.75 100 VAL A N 1
ATOM 783 C CA . VAL A 1 100 ? 4.782 0.539 -13.303 1.00 80.75 100 VAL A CA 1
ATOM 784 C C . VAL A 1 100 ? 4.648 -0.952 -12.970 1.00 80.75 100 VAL A C 1
ATOM 786 O O . VAL A 1 100 ? 5.211 -1.399 -11.973 1.00 80.75 100 VAL A O 1
ATOM 789 N N . PRO A 1 101 ? 3.927 -1.754 -13.777 1.00 83.81 101 PRO A N 1
ATOM 790 C CA . PRO A 1 101 ? 3.834 -3.193 -13.564 1.00 83.81 101 PRO A CA 1
ATOM 791 C C . PRO A 1 101 ? 5.046 -3.968 -14.080 1.00 83.81 101 PRO A C 1
ATOM 793 O O . PRO A 1 101 ? 5.935 -3.445 -14.755 1.00 83.81 101 PRO A O 1
ATOM 796 N N . CYS A 1 102 ? 4.959 -5.278 -13.861 1.00 82.31 102 CYS A N 1
ATOM 797 C CA . CYS A 1 102 ? 5.910 -6.306 -14.252 1.00 82.31 102 CYS A CA 1
ATOM 798 C C . CYS A 1 102 ? 6.382 -6.319 -15.697 1.00 82.31 102 CYS A C 1
ATOM 800 O O . CYS A 1 102 ? 7.535 -6.560 -16.045 1.00 82.31 102 CYS A O 1
ATOM 802 N N . ASP A 1 103 ? 5.426 -6.085 -16.560 1.00 86.06 103 ASP A N 1
ATOM 803 C CA . ASP A 1 103 ? 5.561 -6.161 -17.993 1.00 86.06 103 ASP A CA 1
ATOM 804 C C . ASP A 1 103 ? 5.765 -4.775 -18.613 1.00 86.06 103 ASP A C 1
ATOM 806 O O . ASP A 1 103 ? 5.646 -4.638 -19.826 1.00 86.06 103 ASP A O 1
ATOM 810 N N . LEU A 1 104 ? 6.039 -3.748 -17.789 1.00 84.38 104 LEU A N 1
ATOM 811 C CA . LEU A 1 104 ? 6.181 -2.335 -18.172 1.00 84.38 104 LEU A CA 1
ATOM 812 C C . LEU A 1 104 ? 4.951 -1.751 -18.887 1.00 84.38 104 LEU A C 1
ATOM 814 O O . LEU A 1 104 ? 4.990 -0.649 -19.435 1.00 84.38 104 LEU A O 1
ATOM 818 N N . ASN A 1 105 ? 3.829 -2.466 -18.850 1.00 83.88 105 ASN A N 1
ATOM 819 C CA . ASN A 1 105 ? 2.566 -2.009 -19.397 1.00 83.88 105 ASN A CA 1
ATOM 820 C C . ASN A 1 105 ? 1.911 -1.074 -18.375 1.00 83.88 105 ASN A C 1
ATOM 822 O O . ASN A 1 105 ? 1.157 -1.517 -17.516 1.00 83.88 105 ASN A O 1
ATOM 826 N N . LEU A 1 106 ? 2.227 0.218 -18.449 1.00 81.81 106 LEU A N 1
ATOM 827 C CA . LEU A 1 106 ? 1.827 1.221 -17.456 1.00 81.81 106 LEU A CA 1
ATOM 828 C C . LEU A 1 106 ? 0.316 1.223 -17.143 1.00 81.81 106 LEU A C 1
ATOM 830 O O . LEU A 1 106 ? -0.543 1.027 -18.016 1.00 81.81 106 LEU A O 1
ATOM 834 N N . ILE A 1 107 ? 0.001 1.466 -15.869 1.00 78.06 107 ILE A N 1
ATOM 835 C CA . ILE A 1 107 ? -1.360 1.704 -15.375 1.00 78.06 107 ILE A CA 1
ATOM 836 C C . ILE A 1 107 ? -1.446 3.176 -14.990 1.00 78.06 107 ILE A C 1
ATOM 838 O O . ILE A 1 107 ? -0.959 3.562 -13.935 1.00 78.06 107 ILE A O 1
ATOM 842 N N . TYR A 1 108 ? -2.043 3.978 -15.864 1.00 75.25 108 TYR A N 1
ATOM 843 C CA . TYR A 1 108 ? -2.274 5.410 -15.659 1.00 75.25 108 TYR A CA 1
ATOM 844 C C . TYR A 1 108 ? -3.455 5.675 -14.710 1.00 75.25 108 TYR A C 1
ATOM 846 O O . TYR A 1 108 ? -4.263 4.775 -14.463 1.00 75.25 108 TYR A O 1
ATOM 854 N N . ASP A 1 109 ? -3.589 6.929 -14.260 1.00 61.94 109 ASP A N 1
ATOM 855 C CA . ASP A 1 109 ? -4.756 7.458 -13.533 1.00 61.94 109 ASP A CA 1
ATOM 856 C C . ASP A 1 109 ? -4.983 6.816 -12.145 1.00 61.94 109 ASP A C 1
ATOM 858 O O . ASP A 1 109 ? -6.111 6.591 -11.705 1.00 61.94 109 ASP A O 1
ATOM 862 N N . VAL A 1 110 ? -3.905 6.524 -11.414 1.00 53.22 110 VAL A N 1
ATOM 863 C CA . VAL A 1 110 ? -3.988 5.876 -10.089 1.00 53.22 110 VAL A CA 1
ATOM 864 C C . VAL A 1 110 ? -4.330 6.880 -8.977 1.00 53.22 110 VAL A C 1
ATOM 866 O O . VAL A 1 110 ? -5.079 6.547 -8.060 1.00 53.22 110 VAL A O 1
ATOM 869 N N . VAL A 1 111 ? -3.836 8.121 -9.079 1.00 41.75 111 VAL A N 1
ATOM 870 C CA . VAL A 1 111 ? -3.881 9.130 -7.999 1.00 41.75 111 VAL A CA 1
ATOM 871 C C . VAL A 1 111 ? -5.093 10.064 -8.111 1.00 41.75 111 VAL A C 1
ATOM 873 O O . VAL A 1 111 ? -5.827 10.233 -7.143 1.00 41.75 111 VAL A O 1
ATOM 876 N N . ASN A 1 112 ? -5.397 10.582 -9.305 1.00 39.53 112 ASN A N 1
ATOM 877 C CA . ASN A 1 112 ? -6.578 11.437 -9.530 1.00 39.53 112 ASN A CA 1
ATOM 878 C C . ASN A 1 112 ? -7.892 10.651 -9.631 1.00 39.53 112 ASN A C 1
ATOM 880 O O . ASN A 1 112 ? -8.974 11.228 -9.720 1.00 39.53 112 ASN A O 1
ATOM 884 N N . ASN A 1 113 ? -7.786 9.323 -9.688 1.00 45.09 113 ASN A N 1
ATOM 885 C CA . ASN A 1 113 ? -8.800 8.511 -10.315 1.00 45.09 113 ASN A CA 1
ATOM 886 C C . ASN A 1 113 ? -8.910 7.111 -9.725 1.00 45.09 113 ASN A C 1
ATOM 888 O O . ASN A 1 113 ? -9.605 6.349 -10.353 1.00 45.09 113 ASN A O 1
ATOM 892 N N . ILE A 1 114 ? -8.375 6.697 -8.566 1.00 47.28 114 ILE A N 1
ATOM 893 C CA . ILE A 1 114 ? -8.730 5.337 -8.089 1.00 47.28 114 ILE A CA 1
ATOM 894 C C . ILE A 1 114 ? -10.261 5.169 -8.031 1.00 47.28 114 ILE A C 1
ATOM 896 O O . ILE A 1 114 ? -10.779 4.167 -8.501 1.00 47.28 114 ILE A O 1
ATOM 900 N N . GLY A 1 115 ? -10.998 6.223 -7.652 1.00 41.56 115 GLY A N 1
ATOM 901 C CA . GLY A 1 115 ? -12.454 6.293 -7.792 1.00 41.56 115 GLY A CA 1
ATOM 902 C C . GLY A 1 115 ? -12.956 6.143 -9.234 1.00 41.56 115 GLY A C 1
ATOM 903 O O . GLY A 1 115 ? -13.848 5.348 -9.474 1.00 41.56 115 GLY A O 1
ATOM 904 N N . HIS A 1 116 ? -12.374 6.831 -10.216 1.00 45.56 116 HIS A N 1
ATOM 905 C CA . HIS A 1 116 ? -12.826 6.858 -11.619 1.00 45.56 116 HIS A CA 1
ATOM 906 C C . HIS A 1 116 ? -12.181 5.779 -12.526 1.00 45.56 116 HIS A C 1
ATOM 908 O O . HIS A 1 116 ? -12.684 5.524 -13.606 1.00 45.56 116 HIS A O 1
ATOM 914 N N . LEU A 1 117 ? -11.076 5.163 -12.112 1.00 43.00 117 LEU A N 1
ATOM 915 C CA . LEU A 1 117 ? -10.400 3.973 -12.630 1.00 43.00 117 LEU A CA 1
ATOM 916 C C . LEU A 1 117 ? -11.256 2.785 -12.226 1.00 43.00 117 LEU A C 1
ATOM 918 O O . LEU A 1 117 ? -11.589 1.971 -13.075 1.00 43.00 117 LEU A O 1
ATOM 922 N N . LEU A 1 118 ? -11.718 2.758 -10.971 1.00 46.66 118 LEU A N 1
ATOM 923 C CA . LEU A 1 118 ? -12.824 1.917 -10.549 1.00 46.66 118 LEU A CA 1
ATOM 924 C C . LEU A 1 118 ? -14.068 2.226 -11.422 1.00 46.66 118 LEU A C 1
ATOM 926 O O . LEU A 1 118 ? -14.499 1.343 -12.157 1.00 46.66 118 LEU A O 1
ATOM 930 N N . THR A 1 119 ? -14.558 3.471 -11.524 1.00 41.25 119 THR A N 1
ATOM 931 C CA . THR A 1 119 ? -15.711 3.828 -12.396 1.00 41.25 119 THR A CA 1
ATOM 932 C C . THR A 1 119 ? -15.515 3.517 -13.894 1.00 41.25 119 THR A C 1
ATOM 934 O O . THR A 1 119 ? -16.474 3.167 -14.574 1.00 41.25 119 THR A O 1
ATOM 937 N N . GLY A 1 120 ? -14.299 3.613 -14.433 1.00 41.50 120 GLY A N 1
ATOM 938 C CA . GLY A 1 120 ? -13.943 3.358 -15.833 1.00 41.50 120 GLY A CA 1
ATOM 939 C C . GLY A 1 120 ? -13.800 1.866 -16.134 1.00 41.50 120 GLY A C 1
ATOM 940 O O . GLY A 1 120 ? -14.263 1.401 -17.173 1.00 41.50 120 GLY A O 1
ATOM 941 N N . ILE A 1 121 ? -13.280 1.087 -15.177 1.00 41.03 121 ILE A N 1
ATOM 942 C CA . ILE A 1 121 ? -13.372 -0.381 -15.164 1.00 41.03 121 ILE A CA 1
ATOM 943 C C . ILE A 1 121 ? -14.854 -0.826 -15.100 1.00 41.03 121 ILE A C 1
ATOM 945 O O . ILE A 1 121 ? -15.188 -1.862 -15.679 1.00 41.03 121 ILE A O 1
ATOM 949 N N . PHE A 1 122 ? -15.754 -0.041 -14.482 1.00 49.34 122 PHE A N 1
ATOM 950 C CA . PHE A 1 122 ? -17.205 -0.320 -14.393 1.00 49.34 122 PHE A CA 1
ATOM 951 C C . PHE A 1 122 ? -18.075 0.179 -15.550 1.00 49.34 122 PHE A C 1
ATOM 953 O O . PHE A 1 122 ? -19.263 -0.139 -15.554 1.00 49.34 122 PHE A O 1
ATOM 960 N N . ARG A 1 123 ? -17.546 0.916 -16.534 1.00 43.03 123 ARG A N 1
ATOM 961 C CA . ARG A 1 123 ? -18.361 1.417 -17.660 1.00 43.03 123 ARG A CA 1
ATOM 962 C C . ARG A 1 123 ? -18.329 0.524 -18.902 1.00 43.03 123 ARG A C 1
ATOM 964 O O . ARG A 1 123 ? -19.390 0.197 -19.424 1.00 43.03 123 ARG A O 1
ATOM 971 N N . ASP A 1 124 ? -17.155 0.074 -19.347 1.00 36.88 124 ASP A N 1
ATOM 972 C CA . ASP A 1 124 ? -17.013 -0.397 -20.739 1.00 36.88 124 ASP A CA 1
ATOM 973 C C . ASP A 1 124 ? -16.949 -1.926 -20.936 1.00 36.88 124 ASP A C 1
ATOM 975 O O . ASP A 1 124 ? -16.900 -2.396 -22.071 1.00 36.88 124 ASP A O 1
ATOM 979 N N . ASN A 1 125 ? -17.017 -2.733 -19.869 1.00 37.06 125 ASN A N 1
ATOM 980 C CA . ASN A 1 125 ? -16.975 -4.206 -19.961 1.00 37.06 125 ASN A CA 1
ATOM 981 C C . ASN A 1 125 ? -18.297 -4.928 -19.648 1.00 37.06 125 ASN A C 1
ATOM 983 O O . ASN A 1 125 ? -18.294 -6.097 -19.260 1.00 37.06 125 ASN A O 1
ATOM 987 N N . VAL A 1 126 ? -19.443 -4.287 -19.899 1.00 34.06 126 VAL A N 1
ATOM 988 C CA . VAL A 1 126 ? -20.715 -5.009 -20.080 1.00 34.06 126 VAL A CA 1
ATOM 989 C C . VAL A 1 126 ? -21.451 -4.476 -21.305 1.00 34.06 126 VAL A C 1
ATOM 991 O O . VAL A 1 126 ? -22.540 -3.920 -21.221 1.00 34.06 126 VAL A O 1
ATOM 994 N N . SER A 1 127 ? -20.883 -4.720 -22.484 1.00 33.09 127 SER A N 1
ATOM 995 C CA . SER A 1 127 ? -21.746 -5.041 -23.614 1.00 33.09 127 SER A CA 1
ATOM 996 C C . SER A 1 127 ? -21.788 -6.559 -23.750 1.00 33.09 127 SER A C 1
ATOM 998 O O . SER A 1 127 ? -20.756 -7.206 -23.904 1.00 33.09 127 SER A O 1
ATOM 1000 N N . LEU A 1 128 ? -23.012 -7.095 -23.704 1.00 29.27 128 LEU A N 1
ATOM 1001 C CA . LEU A 1 128 ? -23.409 -8.464 -24.055 1.00 29.27 128 LEU A CA 1
ATOM 1002 C C . LEU A 1 128 ? -23.240 -9.546 -22.969 1.00 29.27 128 LEU A C 1
ATOM 1004 O O . LEU A 1 128 ? -22.425 -10.453 -23.111 1.00 29.27 128 LEU A O 1
ATOM 1008 N N . LYS A 1 129 ? -24.145 -9.562 -21.975 1.00 26.08 129 LYS A N 1
ATOM 1009 C CA . LYS A 1 129 ? -25.225 -10.579 -21.871 1.00 26.08 129 LYS A CA 1
ATOM 1010 C C . LYS A 1 129 ? -25.910 -10.586 -20.484 1.00 26.08 129 LYS A C 1
ATOM 1012 O O . LYS A 1 129 ? -25.270 -10.856 -19.478 1.00 26.08 129 LYS A O 1
ATOM 1017 N N . PHE A 1 130 ? -27.241 -10.426 -20.522 1.00 25.91 130 PHE A N 1
ATOM 1018 C CA . PHE A 1 130 ? -28.276 -10.723 -19.505 1.00 25.91 130 PHE A CA 1
ATOM 1019 C C . PHE A 1 130 ? -28.614 -9.685 -18.407 1.00 25.91 130 PHE A C 1
ATOM 1021 O O . PHE A 1 130 ? -28.117 -9.765 -17.295 1.00 25.91 130 PHE A O 1
ATOM 1028 N N . GLY A 1 131 ? -29.641 -8.868 -18.694 1.00 25.62 131 GLY A N 1
ATOM 1029 C CA . GLY A 1 131 ? -30.854 -8.750 -17.856 1.00 25.62 131 GLY A CA 1
ATOM 1030 C C . GLY A 1 131 ? -30.939 -7.608 -16.820 1.00 25.62 131 GLY A C 1
ATOM 1031 O O . GLY A 1 131 ? -29.938 -7.300 -16.190 1.00 25.62 131 GLY A O 1
ATOM 1032 N N . PRO A 1 132 ? -32.123 -6.980 -16.616 1.00 38.41 132 PRO A N 1
ATOM 1033 C CA . PRO A 1 132 ? -32.257 -5.641 -16.044 1.00 38.41 132 PRO A CA 1
ATOM 1034 C C . PRO A 1 132 ? -32.657 -5.663 -14.562 1.00 38.41 132 PRO A C 1
ATOM 1036 O O . PRO A 1 132 ? -33.768 -6.064 -14.234 1.00 38.41 132 PRO A O 1
ATOM 1039 N N . SER A 1 133 ? -31.802 -5.159 -13.676 1.00 35.34 133 SER A N 1
ATOM 1040 C CA . SER A 1 133 ? -32.230 -4.486 -12.441 1.00 35.34 133 SER A CA 1
ATOM 1041 C C . SER A 1 133 ? -31.010 -3.944 -11.703 1.00 35.34 133 SER A C 1
ATOM 1043 O O . SER A 1 133 ? -30.170 -4.725 -11.269 1.00 35.34 133 SER A O 1
ATOM 1045 N N . GLN A 1 134 ? -31.018 -2.626 -11.503 1.00 36.00 134 GLN A N 1
ATOM 1046 C CA . GLN A 1 134 ? -30.063 -1.799 -10.757 1.00 36.00 134 GLN A CA 1
ATOM 1047 C C . GLN A 1 134 ? -28.831 -1.349 -11.553 1.00 36.00 134 GLN A C 1
ATOM 1049 O O . GLN A 1 134 ? -27.840 -2.056 -11.698 1.00 36.00 134 GLN A O 1
ATOM 1054 N N . GLU A 1 135 ? -28.932 -0.110 -12.040 1.00 34.94 135 GLU A N 1
ATOM 1055 C CA . GLU A 1 135 ? -27.798 0.759 -12.360 1.00 34.94 135 GLU A CA 1
ATOM 1056 C C . GLU A 1 135 ? -26.763 0.696 -11.217 1.00 34.94 135 GLU A C 1
ATOM 1058 O O . GLU A 1 135 ? -27.137 0.921 -10.059 1.00 34.94 135 GLU A O 1
ATOM 1063 N N . PRO A 1 136 ? -25.484 0.381 -11.485 1.00 39.25 136 PRO A N 1
ATOM 1064 C CA . PRO A 1 136 ? -24.469 0.378 -10.445 1.00 39.25 136 PRO A CA 1
ATOM 1065 C C . PRO A 1 136 ? -24.212 1.807 -9.949 1.00 39.25 136 PRO A C 1
ATOM 1067 O O . PRO A 1 136 ? -23.978 2.738 -10.720 1.00 39.25 136 PRO A O 1
ATOM 1070 N N . ARG A 1 137 ? -24.274 1.967 -8.626 1.00 38.69 137 ARG A N 1
ATOM 1071 C CA . ARG A 1 137 ? -24.028 3.214 -7.894 1.00 38.69 137 ARG A CA 1
ATOM 1072 C C . ARG A 1 137 ? -22.614 3.727 -8.186 1.00 38.69 137 ARG A C 1
ATOM 1074 O O . ARG A 1 137 ? -21.642 3.001 -8.002 1.00 38.69 137 ARG A O 1
ATOM 1081 N N . SER A 1 138 ? -22.504 4.983 -8.623 1.00 38.91 138 SER A N 1
ATOM 1082 C CA . SER A 1 138 ? -21.220 5.691 -8.669 1.00 38.91 138 SER A CA 1
ATOM 1083 C C . SER A 1 138 ? -20.687 5.811 -7.248 1.00 38.91 138 SER A C 1
ATOM 1085 O O . SER A 1 138 ? -21.409 6.332 -6.398 1.00 38.91 138 SER A O 1
ATOM 1087 N N . LEU A 1 139 ? -19.444 5.378 -7.013 1.00 44.72 139 LEU A N 1
ATOM 1088 C CA . LEU A 1 139 ? -18.779 5.670 -5.749 1.00 44.72 139 LEU A CA 1
ATOM 1089 C C . LEU A 1 139 ? -18.634 7.189 -5.622 1.00 44.72 139 LEU A C 1
ATOM 1091 O O . LEU A 1 139 ? -18.124 7.838 -6.540 1.00 44.72 139 LEU A O 1
ATOM 1095 N N . THR A 1 140 ? -19.129 7.766 -4.533 1.00 51.81 140 THR A N 1
ATOM 1096 C CA . THR A 1 140 ? -18.874 9.175 -4.210 1.00 51.81 140 THR A CA 1
ATOM 1097 C C . THR A 1 140 ? -17.534 9.306 -3.483 1.00 51.81 140 THR A C 1
ATOM 1099 O O . THR A 1 140 ? -16.997 8.326 -2.966 1.00 51.81 140 THR A O 1
ATOM 1102 N N . GLU A 1 141 ? -16.988 10.521 -3.390 1.00 51.00 141 GLU A N 1
ATOM 1103 C CA . GLU A 1 141 ? -15.790 10.810 -2.575 1.00 51.00 141 GLU A CA 1
ATOM 1104 C C . GLU A 1 141 ? -15.932 10.368 -1.099 1.00 51.00 141 GLU A C 1
ATOM 1106 O O . GLU A 1 141 ? -14.938 10.201 -0.393 1.00 51.00 141 GLU A O 1
ATOM 1111 N N . ASP A 1 142 ? -17.164 10.141 -0.628 1.00 57.19 142 ASP A N 1
ATOM 1112 C CA . ASP A 1 142 ? -17.464 9.656 0.722 1.00 57.19 142 ASP A CA 1
ATOM 1113 C C . ASP A 1 142 ? -17.322 8.130 0.880 1.00 57.19 142 ASP A C 1
ATOM 1115 O O . ASP A 1 142 ? -17.317 7.635 2.008 1.00 57.19 142 ASP A O 1
ATOM 1119 N N . GLU A 1 143 ? -17.210 7.372 -0.214 1.00 54.78 143 GLU A N 1
ATOM 1120 C CA . GLU A 1 143 ? -17.261 5.900 -0.209 1.00 54.78 143 GLU A CA 1
ATOM 1121 C C . GLU A 1 143 ? -15.882 5.234 -0.345 1.00 54.78 143 GLU A C 1
ATOM 1123 O O . GLU A 1 143 ? -15.776 4.010 -0.286 1.00 54.78 143 GLU A O 1
ATOM 1128 N N . GLY A 1 144 ? -14.811 6.025 -0.462 1.00 58.97 144 GLY A N 1
ATOM 1129 C CA . GLY A 1 144 ? -13.435 5.535 -0.541 1.00 58.97 144 GLY A CA 1
ATOM 1130 C C . GLY A 1 144 ? -12.435 6.475 0.126 1.00 58.97 144 GLY A C 1
ATOM 1131 O O . GLY A 1 144 ? -12.709 7.656 0.323 1.00 58.97 144 GLY A O 1
ATOM 1132 N N . ILE A 1 145 ? -11.270 5.933 0.485 1.00 59.75 145 ILE A N 1
ATOM 1133 C CA . ILE A 1 145 ? -10.093 6.714 0.880 1.00 59.75 145 ILE A CA 1
ATOM 1134 C C . ILE A 1 145 ? -8.883 6.246 0.081 1.00 59.75 145 ILE A C 1
ATOM 1136 O O . ILE A 1 145 ? -8.771 5.058 -0.228 1.00 59.75 145 ILE A O 1
ATOM 1140 N N . LEU A 1 146 ? -7.954 7.159 -0.185 1.00 62.66 146 LEU A N 1
ATOM 1141 C CA . LEU A 1 146 ? -6.616 6.829 -0.663 1.00 62.66 146 LEU A CA 1
ATOM 1142 C C . LEU A 1 146 ? -5.589 7.342 0.347 1.00 62.66 146 LEU A C 1
ATOM 1144 O O . LEU A 1 146 ? -5.646 8.502 0.755 1.00 62.66 146 LEU A O 1
ATOM 1148 N N . LEU A 1 147 ? -4.669 6.461 0.741 1.00 58.19 147 LEU A N 1
ATOM 1149 C CA . LEU A 1 147 ? -3.467 6.818 1.485 1.00 58.19 147 LEU A CA 1
ATOM 1150 C C . LEU A 1 147 ? -2.263 6.631 0.559 1.00 58.19 147 LEU A C 1
ATOM 1152 O O . LEU A 1 147 ? -2.037 5.513 0.093 1.00 58.19 147 LEU A O 1
ATOM 1156 N N . SER A 1 148 ? -1.511 7.697 0.292 1.00 64.94 148 SER A N 1
ATOM 1157 C CA . SER A 1 148 ? -0.253 7.632 -0.463 1.00 64.94 148 SER A CA 1
ATOM 1158 C C . SER A 1 148 ? 0.938 7.871 0.460 1.00 64.94 148 SER A C 1
ATOM 1160 O O . SER A 1 148 ? 0.827 8.593 1.451 1.00 64.94 148 SER A O 1
ATOM 1162 N N . GLY A 1 149 ? 2.077 7.251 0.144 1.00 56.16 149 GLY A N 1
ATOM 1163 C CA . GLY A 1 149 ? 3.312 7.421 0.915 1.00 56.16 149 GLY A CA 1
ATOM 1164 C C . GLY A 1 149 ? 4.096 8.697 0.612 1.00 56.16 149 GLY A C 1
ATOM 1165 O O . GLY A 1 149 ? 4.937 9.068 1.422 1.00 56.16 149 GLY A O 1
ATOM 1166 N N . CYS A 1 150 ? 3.797 9.350 -0.512 1.00 58.53 150 CYS A N 1
ATOM 1167 C CA . CYS A 1 150 ? 4.462 10.543 -1.038 1.00 58.53 150 CYS A CA 1
ATOM 1168 C C . CYS A 1 150 ? 3.447 11.409 -1.807 1.00 58.53 150 CYS A C 1
ATOM 1170 O O . CYS A 1 150 ? 2.408 10.894 -2.253 1.00 58.53 150 CYS A O 1
ATOM 1172 N N . GLN A 1 151 ? 3.761 12.695 -1.981 1.00 45.91 151 GLN A N 1
ATOM 1173 C CA . GLN A 1 151 ? 3.148 13.540 -3.017 1.00 45.91 151 GLN A CA 1
ATOM 1174 C C . GLN A 1 151 ? 3.693 13.157 -4.412 1.00 45.91 151 GLN A C 1
ATOM 1176 O O . GLN A 1 151 ? 4.677 12.423 -4.510 1.00 45.91 151 GLN A O 1
ATOM 1181 N N . ALA A 1 152 ? 3.041 13.599 -5.497 1.00 42.59 152 ALA A N 1
ATOM 1182 C CA . ALA A 1 152 ? 3.399 13.220 -6.879 1.00 42.59 152 ALA A CA 1
ATOM 1183 C C . ALA A 1 152 ? 4.836 13.633 -7.280 1.00 42.59 152 ALA A C 1
ATOM 1185 O O . ALA A 1 152 ? 5.413 13.123 -8.236 1.00 42.59 152 ALA A O 1
ATOM 1186 N N . ASP A 1 153 ? 5.418 14.540 -6.507 1.00 35.09 153 ASP A N 1
ATOM 1187 C CA . ASP A 1 153 ? 6.678 15.232 -6.714 1.00 35.09 153 ASP A CA 1
ATOM 1188 C C . ASP A 1 153 ? 7.793 14.787 -5.737 1.00 35.09 153 ASP A C 1
ATOM 1190 O O . ASP A 1 153 ? 8.887 15.354 -5.741 1.00 35.09 153 ASP A O 1
ATOM 1194 N N . GLU A 1 154 ? 7.563 13.728 -4.951 1.00 48.38 154 GLU A N 1
ATOM 1195 C CA . GLU A 1 154 ? 8.495 13.214 -3.935 1.00 48.38 154 GLU A CA 1
ATOM 1196 C C . GLU A 1 154 ? 8.997 11.787 -4.233 1.00 48.38 154 GLU A C 1
ATOM 1198 O O . GLU A 1 154 ? 8.293 10.945 -4.795 1.00 48.38 154 GLU A O 1
ATOM 1203 N N . LEU A 1 155 ? 10.231 11.478 -3.812 1.00 52.75 155 LEU A N 1
ATOM 1204 C CA . LEU A 1 155 ? 10.796 10.129 -3.905 1.00 52.75 155 LEU A CA 1
ATOM 1205 C C . LEU A 1 155 ? 10.355 9.276 -2.709 1.00 52.75 155 LEU A C 1
ATOM 1207 O O . LEU A 1 155 ? 10.582 9.635 -1.554 1.00 52.75 155 LEU A O 1
ATOM 1211 N N . SER A 1 156 ? 9.801 8.091 -2.978 1.00 62.56 156 SER A N 1
ATOM 1212 C CA . SER A 1 156 ? 9.594 7.092 -1.927 1.00 62.56 156 SER A CA 1
ATOM 1213 C C . SER A 1 156 ? 10.934 6.495 -1.501 1.00 62.56 156 SER A C 1
ATOM 1215 O O . SER A 1 156 ? 11.660 5.946 -2.330 1.00 62.56 156 SER A O 1
ATOM 1217 N N . LEU A 1 157 ? 11.254 6.590 -0.209 1.00 66.75 157 LEU A N 1
ATOM 1218 C CA . LEU A 1 157 ? 12.522 6.133 0.355 1.00 66.75 157 LEU A CA 1
ATOM 1219 C C . LEU A 1 157 ? 12.350 4.856 1.188 1.00 66.75 157 LEU A C 1
ATOM 1221 O O . LEU A 1 157 ? 11.383 4.699 1.942 1.00 66.75 157 LEU A O 1
ATOM 1225 N N . ASP A 1 158 ? 13.325 3.956 1.053 1.00 70.50 158 ASP A N 1
ATOM 1226 C CA . ASP A 1 158 ? 13.409 2.714 1.819 1.00 70.50 158 ASP A CA 1
ATOM 1227 C C . ASP A 1 158 ? 14.219 2.937 3.110 1.00 70.50 158 ASP A C 1
ATOM 1229 O O . ASP A 1 158 ? 15.297 3.535 3.116 1.00 70.50 158 ASP A O 1
ATOM 1233 N N . LEU A 1 159 ? 13.722 2.388 4.215 1.00 74.50 159 LEU A N 1
ATOM 1234 C CA . LEU A 1 159 ? 14.510 2.090 5.403 1.00 74.50 159 LEU A CA 1
ATOM 1235 C C . LEU A 1 159 ? 15.458 0.932 5.094 1.00 74.50 159 LEU A C 1
ATOM 1237 O O . LEU A 1 159 ? 15.018 -0.165 4.739 1.00 74.50 159 LEU A O 1
ATOM 1241 N N . GLU A 1 160 ? 16.754 1.152 5.293 1.00 81.94 160 GLU A N 1
ATOM 1242 C CA . GLU A 1 160 ? 17.751 0.090 5.177 1.00 81.94 160 GLU A CA 1
ATOM 1243 C C . GLU A 1 160 ? 17.612 -0.950 6.313 1.00 81.94 160 GLU A C 1
ATOM 1245 O O . GLU A 1 160 ? 17.156 -0.629 7.420 1.00 81.94 160 GLU A O 1
ATOM 1250 N N . PRO A 1 161 ? 18.035 -2.207 6.078 1.00 79.69 161 PRO A N 1
ATOM 1251 C CA . PRO A 1 161 ? 18.085 -3.246 7.101 1.00 79.69 161 PRO A CA 1
ATOM 1252 C C . PRO A 1 161 ? 18.810 -2.806 8.381 1.00 79.69 161 PRO A C 1
ATOM 1254 O O . PRO A 1 161 ? 19.971 -2.404 8.350 1.00 79.69 161 PRO A O 1
ATOM 1257 N N . SER A 1 162 ? 18.144 -2.934 9.527 1.00 81.00 162 SER A N 1
ATOM 1258 C CA . SER A 1 162 ? 18.691 -2.609 10.848 1.00 81.00 162 SER A CA 1
ATOM 1259 C C . SER A 1 162 ? 18.067 -3.483 11.939 1.00 81.00 162 SER A C 1
ATOM 1261 O O . SER A 1 162 ? 17.072 -4.167 11.698 1.00 81.00 162 SER A O 1
ATOM 1263 N N . ASP A 1 163 ? 18.596 -3.431 13.166 1.00 77.25 163 ASP A N 1
ATOM 1264 C CA . ASP A 1 163 ? 17.994 -4.126 14.316 1.00 77.25 163 ASP A CA 1
ATOM 1265 C C . ASP A 1 163 ? 16.528 -3.710 14.535 1.00 77.25 163 ASP A C 1
ATOM 1267 O O . ASP A 1 163 ? 15.683 -4.543 14.863 1.00 77.25 163 ASP A O 1
ATOM 1271 N N . LYS A 1 164 ? 16.198 -2.435 14.270 1.00 75.19 164 LYS A N 1
ATOM 1272 C CA . LYS A 1 164 ? 14.827 -1.902 14.361 1.00 75.19 164 LYS A CA 1
ATOM 1273 C C . LYS A 1 164 ? 13.882 -2.544 13.345 1.00 75.19 164 LYS A C 1
ATOM 1275 O O . LYS A 1 164 ? 12.710 -2.740 13.643 1.00 75.19 164 LYS A O 1
ATOM 1280 N N . THR A 1 165 ? 14.389 -2.897 12.167 1.00 77.56 165 THR A N 1
ATOM 1281 C CA . THR A 1 165 ? 13.615 -3.528 11.089 1.00 77.56 165 THR A CA 1
ATOM 1282 C C . THR A 1 165 ? 13.813 -5.045 11.029 1.00 77.56 165 THR A C 1
ATOM 1284 O O . THR A 1 165 ? 13.437 -5.682 10.044 1.00 77.56 165 THR A O 1
ATOM 1287 N N . GLN A 1 166 ? 14.411 -5.640 12.071 1.00 82.06 166 GLN A N 1
ATOM 1288 C CA . GLN A 1 166 ? 14.752 -7.067 12.136 1.00 82.06 166 GLN A CA 1
ATOM 1289 C C . GLN A 1 166 ? 15.595 -7.532 10.934 1.00 82.06 166 GLN A C 1
ATOM 1291 O O . GLN A 1 166 ? 15.421 -8.638 10.420 1.00 82.06 166 GLN A O 1
ATOM 1296 N N . GLY A 1 167 ? 16.486 -6.665 10.449 1.00 82.69 167 GLY A N 1
ATOM 1297 C CA . GLY A 1 167 ? 17.361 -6.947 9.313 1.00 82.69 167 GLY A CA 1
ATOM 1298 C C . GLY A 1 167 ? 16.662 -6.951 7.950 1.00 82.69 167 GLY A C 1
ATOM 1299 O O . GLY A 1 167 ? 17.218 -7.496 6.997 1.00 82.69 167 GLY A O 1
ATOM 1300 N N . LYS A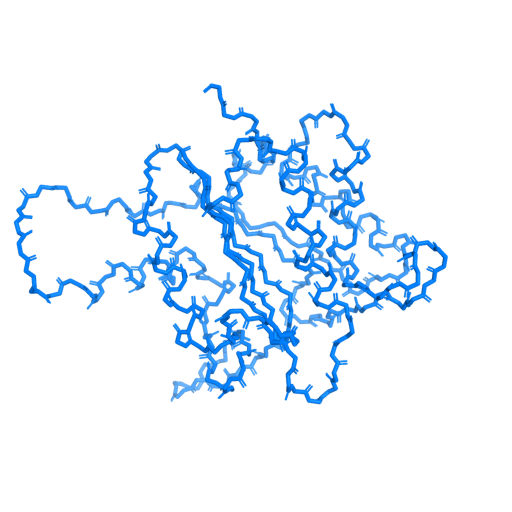 1 168 ? 15.469 -6.357 7.824 1.00 82.31 168 LYS A N 1
ATOM 1301 C CA . LYS A 1 168 ? 14.738 -6.234 6.550 1.00 82.31 168 LYS A CA 1
ATOM 1302 C C . LYS A 1 168 ? 14.621 -4.779 6.100 1.00 82.31 168 LYS A C 1
ATOM 1304 O O . LYS A 1 168 ? 14.567 -3.880 6.932 1.00 82.31 168 LYS A O 1
ATOM 1309 N N . ALA A 1 169 ? 14.576 -4.547 4.793 1.00 83.94 169 ALA A N 1
ATOM 1310 C CA . ALA A 1 169 ? 14.251 -3.232 4.245 1.00 83.94 169 ALA A CA 1
ATOM 1311 C C . ALA A 1 169 ? 12.728 -3.043 4.185 1.00 83.94 169 ALA A C 1
ATOM 1313 O O . ALA A 1 169 ? 12.014 -4.028 3.990 1.00 83.94 169 ALA A O 1
ATOM 1314 N N . TYR A 1 170 ? 12.243 -1.810 4.311 1.00 83.31 170 TYR A N 1
ATOM 1315 C CA . TYR A 1 170 ? 10.821 -1.453 4.185 1.00 83.31 170 TYR A CA 1
ATOM 1316 C C . TYR A 1 170 ? 10.680 -0.073 3.557 1.00 83.31 170 TYR A C 1
ATOM 1318 O O . TYR A 1 170 ? 11.535 0.777 3.791 1.00 83.31 170 TYR A O 1
ATOM 1326 N N . GLY A 1 171 ? 9.581 0.190 2.857 1.00 84.69 171 GLY A N 1
ATOM 1327 C CA . GLY A 1 171 ? 9.212 1.556 2.510 1.00 84.69 171 GLY A CA 1
ATOM 1328 C C . GLY A 1 171 ? 8.886 2.337 3.784 1.00 84.69 171 GLY A C 1
ATOM 1329 O O . GLY A 1 171 ? 8.150 1.853 4.650 1.00 84.69 171 GLY A O 1
ATOM 1330 N N . ALA A 1 172 ? 9.423 3.548 3.924 1.00 85.25 172 ALA A N 1
ATOM 1331 C CA . ALA A 1 172 ? 9.272 4.338 5.146 1.00 85.25 172 ALA A CA 1
ATOM 1332 C C . ALA A 1 172 ? 7.800 4.641 5.493 1.00 85.25 172 ALA A C 1
ATOM 1334 O O . ALA A 1 172 ? 7.409 4.521 6.654 1.00 85.25 172 ALA A O 1
ATOM 1335 N N . PHE A 1 173 ? 6.949 4.918 4.498 1.00 86.25 173 PHE A N 1
ATOM 1336 C CA . PHE A 1 173 ? 5.502 5.059 4.703 1.00 86.25 173 PHE A CA 1
ATOM 1337 C C . PHE A 1 173 ? 4.863 3.784 5.265 1.00 86.25 173 PHE A C 1
ATOM 1339 O O . PHE A 1 173 ? 4.167 3.827 6.280 1.00 86.25 173 PHE A O 1
ATOM 1346 N N . THR A 1 174 ? 5.100 2.642 4.617 1.00 86.56 174 THR A N 1
ATOM 1347 C CA . THR A 1 174 ? 4.491 1.366 4.999 1.00 86.56 174 THR A CA 1
ATOM 1348 C C . THR A 1 174 ? 4.960 0.922 6.385 1.00 86.56 174 THR A C 1
ATOM 1350 O O . THR A 1 174 ? 4.152 0.448 7.185 1.00 86.56 174 THR A O 1
ATOM 1353 N N . TYR A 1 175 ? 6.241 1.125 6.703 1.00 89.94 175 TYR A N 1
ATOM 1354 C CA . TYR A 1 175 ? 6.793 0.883 8.034 1.00 89.94 175 TYR A CA 1
ATOM 1355 C C . TYR A 1 175 ? 6.099 1.739 9.103 1.00 89.94 175 TYR A C 1
ATOM 1357 O O . TYR A 1 175 ? 5.584 1.194 10.085 1.00 89.94 175 TYR A O 1
ATOM 1365 N N . SER A 1 176 ? 6.024 3.060 8.896 1.00 91.56 176 SER A N 1
ATOM 1366 C CA . SER A 1 176 ? 5.363 3.988 9.822 1.00 91.56 176 SER A CA 1
ATOM 1367 C C . SER A 1 176 ? 3.888 3.629 10.015 1.00 91.56 176 SER A C 1
ATOM 1369 O O . SER A 1 176 ? 3.407 3.543 11.145 1.00 91.56 176 SER A O 1
ATOM 1371 N N . LEU A 1 177 ? 3.171 3.343 8.923 1.00 89.75 177 LEU A N 1
ATOM 1372 C CA . LEU A 1 177 ? 1.761 2.951 8.946 1.00 89.75 177 LEU A CA 1
ATOM 1373 C C . LEU A 1 177 ? 1.528 1.725 9.835 1.00 89.75 177 LEU A C 1
ATOM 1375 O O . LEU A 1 177 ? 0.663 1.740 10.713 1.00 89.75 177 LEU A O 1
ATOM 1379 N N . GLN A 1 178 ? 2.323 0.673 9.650 1.00 89.50 178 GLN A N 1
ATOM 1380 C CA . GLN A 1 178 ? 2.192 -0.549 10.437 1.00 89.50 178 GLN A CA 1
ATOM 1381 C C . GLN A 1 178 ? 2.549 -0.350 11.904 1.00 89.50 178 GLN A C 1
ATOM 1383 O O . GLN A 1 178 ? 1.852 -0.879 12.774 1.00 89.50 178 GLN A O 1
ATOM 1388 N N . LYS A 1 179 ? 3.616 0.407 12.189 1.00 90.44 179 LYS A N 1
ATOM 1389 C CA . LYS A 1 179 ? 4.012 0.739 13.559 1.00 90.44 179 LYS A CA 1
ATOM 1390 C C . LYS A 1 179 ? 2.850 1.402 14.298 1.00 90.44 179 LYS A C 1
ATOM 1392 O O . LYS A 1 179 ? 2.417 0.892 15.330 1.00 90.44 179 LYS A O 1
ATOM 1397 N N . ILE A 1 180 ? 2.273 2.457 13.718 1.00 91.81 180 ILE A N 1
ATOM 1398 C CA . ILE A 1 180 ? 1.166 3.204 14.327 1.00 91.81 180 ILE A CA 1
ATOM 1399 C C . ILE A 1 180 ? -0.082 2.328 14.523 1.00 91.81 180 ILE A C 1
ATOM 1401 O O . ILE A 1 180 ? -0.706 2.385 15.588 1.00 91.81 180 ILE A O 1
ATOM 1405 N N . ILE A 1 181 ? -0.439 1.481 13.549 1.00 88.31 181 ILE A N 1
ATOM 1406 C CA . ILE A 1 181 ? -1.586 0.561 13.676 1.00 88.31 181 ILE A CA 1
ATOM 1407 C C . ILE A 1 181 ? -1.367 -0.465 14.804 1.00 88.31 181 ILE A C 1
ATOM 1409 O O . ILE A 1 181 ? -2.305 -0.801 15.535 1.00 88.31 181 ILE A O 1
ATOM 1413 N N . ASN A 1 182 ? -0.143 -0.973 14.961 1.00 86.44 182 ASN A N 1
ATOM 1414 C CA . ASN A 1 182 ? 0.183 -1.972 15.979 1.00 86.44 182 ASN A CA 1
ATOM 1415 C C . ASN A 1 182 ? 0.279 -1.375 17.390 1.00 86.44 182 ASN A C 1
ATOM 1417 O O . ASN A 1 182 ? -0.159 -2.012 18.348 1.00 86.44 182 ASN A O 1
ATOM 1421 N N . GLU A 1 183 ? 0.815 -0.161 17.521 1.00 87.94 183 GLU A N 1
ATOM 1422 C CA . GLU A 1 183 ? 0.962 0.532 18.807 1.00 87.94 183 GLU A CA 1
ATOM 1423 C C . GLU A 1 183 ? -0.366 1.103 19.321 1.00 87.94 183 GLU A C 1
ATOM 1425 O O . GLU A 1 183 ? -0.562 1.242 20.531 1.00 87.94 183 GLU A O 1
ATOM 1430 N N . THR A 1 184 ? -1.319 1.386 18.429 1.00 82.44 184 THR A N 1
ATOM 1431 C CA . THR A 1 184 ? -2.596 1.979 18.829 1.00 82.44 184 THR A CA 1
ATOM 1432 C C . THR A 1 184 ? -3.651 0.915 19.125 1.00 82.44 184 THR A C 1
ATOM 1434 O O . THR A 1 184 ? -4.134 0.237 18.225 1.00 82.44 184 THR A O 1
ATOM 1437 N N . ASN A 1 185 ? -4.063 0.791 20.392 1.00 68.62 185 ASN A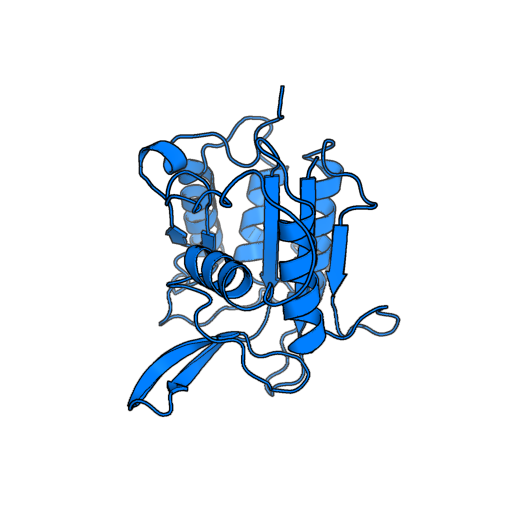 N 1
ATOM 1438 C CA . ASN A 1 185 ? -5.111 -0.140 20.853 1.00 68.62 185 ASN A CA 1
ATOM 1439 C C . ASN A 1 185 ? -6.549 0.421 20.753 1.00 68.62 185 ASN A C 1
ATOM 1441 O O . ASN A 1 185 ? -7.465 -0.121 21.368 1.00 68.62 185 ASN A O 1
ATOM 1445 N N . GLY A 1 186 ? -6.753 1.521 20.026 1.00 64.62 186 GLY A N 1
ATOM 1446 C CA . GLY A 1 186 ? -8.038 2.215 19.918 1.00 64.62 186 GLY A CA 1
ATOM 1447 C C . GLY A 1 186 ? -8.348 2.666 18.494 1.00 64.62 186 GLY A C 1
ATOM 1448 O O . GLY A 1 186 ? -7.556 2.483 17.572 1.00 64.62 186 GLY A O 1
ATOM 1449 N N . THR A 1 187 ? -9.519 3.269 18.316 1.00 74.69 187 THR A N 1
ATOM 1450 C CA . THR A 1 187 ? -10.015 3.671 17.001 1.00 74.69 187 THR A CA 1
ATOM 1451 C C . THR A 1 187 ? -9.378 4.989 16.557 1.00 74.69 187 THR A C 1
ATOM 1453 O O . THR A 1 187 ? -9.860 6.068 16.899 1.00 74.69 187 THR A O 1
ATOM 1456 N N . LEU A 1 188 ? -8.283 4.919 15.795 1.00 87.12 188 LEU A N 1
ATOM 1457 C CA . LEU A 1 188 ? -7.739 6.094 15.111 1.00 87.12 188 LEU A CA 1
ATOM 1458 C C . LEU A 1 188 ? -8.728 6.575 14.057 1.00 87.12 188 LEU A C 1
ATOM 1460 O O . LEU A 1 188 ? -9.266 5.774 13.289 1.00 87.12 188 LEU A O 1
ATOM 1464 N N . THR A 1 189 ? -8.935 7.887 13.977 1.00 90.06 189 THR A N 1
ATOM 1465 C CA . THR A 1 189 ? -9.563 8.455 12.784 1.00 90.06 189 THR A CA 1
ATOM 1466 C C . THR A 1 189 ? -8.594 8.361 11.611 1.00 90.06 189 THR A C 1
ATOM 1468 O O . THR A 1 189 ? -7.376 8.320 11.802 1.00 90.06 189 THR A O 1
ATOM 1471 N N . LYS A 1 190 ? -9.113 8.356 10.384 1.00 85.19 190 LYS A N 1
ATOM 1472 C CA . LYS A 1 190 ? -8.284 8.353 9.170 1.00 85.19 190 LYS A CA 1
ATOM 1473 C C . LYS A 1 190 ? -7.321 9.545 9.153 1.00 85.19 190 LYS A C 1
ATOM 1475 O O . LYS A 1 190 ? -6.145 9.381 8.838 1.00 85.19 190 LYS A O 1
ATOM 1480 N N . LYS A 1 191 ? -7.798 10.716 9.593 1.00 85.81 191 LYS A N 1
ATOM 1481 C CA . LYS A 1 191 ? -6.974 11.915 9.784 1.00 85.81 191 LYS A CA 1
ATOM 1482 C C . LYS A 1 191 ? -5.887 11.721 10.845 1.00 85.81 191 LYS A C 1
ATOM 1484 O O . LYS A 1 191 ? -4.743 12.081 10.604 1.00 85.81 191 LYS A O 1
ATOM 1489 N N . GLN A 1 192 ? -6.213 11.155 12.007 1.00 92.00 192 GLN A N 1
ATOM 1490 C CA . GLN A 1 192 ? -5.209 10.940 13.053 1.00 92.00 192 GLN A CA 1
ATOM 1491 C C . GLN A 1 192 ? -4.136 9.949 12.600 1.00 92.00 192 GLN A C 1
ATOM 1493 O O . GLN A 1 192 ? -2.960 10.153 12.881 1.00 92.00 192 GLN A O 1
ATOM 1498 N N . LEU A 1 193 ? -4.534 8.904 11.870 1.00 90.75 193 LEU A N 1
ATOM 1499 C CA . LEU A 1 193 ? -3.603 7.930 11.320 1.00 90.75 193 LEU A CA 1
ATOM 1500 C C . LEU A 1 193 ? -2.587 8.593 10.387 1.00 90.75 193 LEU A C 1
ATOM 1502 O O . LEU A 1 193 ? -1.393 8.430 10.609 1.00 90.75 193 LEU A O 1
ATOM 1506 N N . VAL A 1 194 ? -3.035 9.364 9.387 1.00 87.44 194 VAL A N 1
ATOM 1507 C CA . VAL A 1 194 ? -2.102 9.998 8.439 1.00 87.44 194 VAL A CA 1
ATOM 1508 C C . VAL A 1 194 ? -1.183 11.010 9.130 1.00 87.44 194 VAL A C 1
ATOM 1510 O O . VAL A 1 194 ? 0.007 11.034 8.838 1.00 87.44 194 VAL A O 1
ATOM 1513 N N . MET A 1 195 ? -1.689 11.775 10.105 1.00 88.69 195 MET A N 1
ATOM 1514 C CA . MET A 1 195 ? -0.864 12.713 10.877 1.00 88.69 195 MET A CA 1
ATOM 1515 C C . MET A 1 195 ? 0.208 11.987 11.698 1.00 88.69 195 MET A C 1
ATOM 1517 O O . MET A 1 195 ? 1.375 12.352 11.631 1.00 88.69 195 MET A O 1
ATOM 1521 N N . ASN A 1 196 ? -0.156 10.909 12.398 1.00 93.12 196 ASN A N 1
ATOM 1522 C CA . ASN A 1 196 ? 0.808 10.113 13.161 1.00 93.12 196 ASN A CA 1
ATOM 1523 C C . ASN A 1 196 ? 1.865 9.463 12.254 1.00 93.12 196 ASN A C 1
ATOM 1525 O O . ASN A 1 196 ? 3.023 9.341 12.642 1.00 93.12 196 ASN A O 1
ATOM 1529 N N . VAL A 1 197 ? 1.472 9.034 11.051 1.00 91.06 197 VAL A N 1
ATOM 1530 C CA . VAL A 1 197 ? 2.401 8.473 10.062 1.00 91.06 197 VAL A CA 1
ATOM 1531 C C . VAL A 1 197 ? 3.378 9.541 9.563 1.00 91.06 197 VAL A C 1
ATOM 1533 O O . VAL A 1 197 ? 4.570 9.258 9.499 1.00 91.06 197 VAL A O 1
ATOM 1536 N N . ARG A 1 198 ? 2.916 10.768 9.282 1.00 89.12 198 ARG A N 1
ATOM 1537 C CA . ARG A 1 198 ? 3.790 11.907 8.927 1.00 89.12 198 ARG A CA 1
ATOM 1538 C C . ARG A 1 198 ? 4.809 12.212 10.023 1.00 89.12 198 ARG A C 1
ATOM 1540 O O . ARG A 1 198 ? 5.996 12.366 9.731 1.00 89.12 198 ARG A O 1
ATOM 1547 N N . ASP A 1 199 ? 4.357 12.263 11.275 1.00 90.94 199 ASP A N 1
ATOM 1548 C CA . ASP A 1 199 ? 5.221 12.530 12.428 1.00 90.94 199 ASP A CA 1
ATOM 1549 C C . ASP A 1 199 ? 6.292 11.439 12.588 1.00 90.94 199 ASP A C 1
ATOM 1551 O O . ASP A 1 199 ? 7.472 11.743 12.778 1.00 90.94 199 ASP A O 1
ATOM 1555 N N . GLU A 1 200 ? 5.909 10.165 12.449 1.00 92.25 200 GLU A N 1
ATOM 1556 C CA . GLU A 1 200 ? 6.847 9.041 12.514 1.00 92.25 200 GLU A CA 1
ATOM 1557 C C . GLU A 1 200 ? 7.865 9.099 11.368 1.00 92.25 200 GLU A C 1
ATOM 1559 O O . GLU A 1 200 ? 9.068 9.025 11.618 1.00 92.25 200 GLU A O 1
ATOM 1564 N N . THR A 1 201 ? 7.416 9.291 10.128 1.00 87.06 201 THR A N 1
ATOM 1565 C CA . THR A 1 201 ? 8.286 9.373 8.945 1.00 87.06 201 THR A CA 1
ATOM 1566 C C . THR A 1 201 ? 9.278 10.540 9.052 1.00 87.06 201 THR A C 1
ATOM 1568 O O . THR A 1 201 ? 10.474 10.362 8.805 1.00 87.06 201 THR A O 1
ATOM 1571 N N . THR A 1 202 ? 8.833 11.687 9.574 1.00 87.75 202 THR A N 1
ATOM 1572 C CA . THR A 1 202 ? 9.696 12.827 9.925 1.00 87.75 202 THR A CA 1
ATOM 1573 C C . THR A 1 202 ? 10.720 12.451 11.000 1.00 87.75 202 THR A C 1
ATOM 1575 O O . THR A 1 202 ? 11.899 12.776 10.872 1.00 87.75 202 THR A O 1
ATOM 1578 N N . SER A 1 203 ? 10.305 11.740 12.055 1.00 89.50 203 SER A N 1
ATOM 1579 C CA . SER A 1 203 ? 11.198 11.319 13.147 1.00 89.50 203 SER A CA 1
ATOM 1580 C C . SER A 1 203 ? 12.278 10.321 12.707 1.00 89.50 203 SER A C 1
ATOM 1582 O O . SER A 1 203 ? 13.355 10.261 13.305 1.00 89.50 203 SER A O 1
ATOM 1584 N N . LEU A 1 204 ? 12.005 9.563 11.642 1.00 86.44 204 LEU A N 1
ATOM 1585 C CA . LEU A 1 204 ? 12.938 8.633 11.007 1.00 86.44 204 LEU A CA 1
ATOM 1586 C C . LEU A 1 204 ? 13.919 9.330 10.046 1.00 86.44 204 LEU A C 1
ATOM 1588 O O . LEU A 1 204 ? 14.833 8.677 9.548 1.00 86.44 204 LEU A O 1
ATOM 1592 N N . GLY A 1 205 ? 13.768 10.641 9.826 1.00 85.81 205 GLY A N 1
ATOM 1593 C CA . GLY A 1 205 ? 14.640 11.455 8.974 1.00 85.81 205 GLY A CA 1
ATOM 1594 C C . GLY A 1 205 ? 14.175 11.585 7.521 1.00 85.81 205 GLY A C 1
ATOM 1595 O O . GLY A 1 205 ? 14.903 12.148 6.706 1.00 85.81 205 GLY A O 1
ATOM 1596 N N . PHE A 1 206 ? 12.975 11.106 7.182 1.00 82.75 206 PHE A N 1
ATOM 1597 C CA . PHE A 1 206 ? 12.405 11.201 5.834 1.00 82.75 206 PHE A CA 1
ATOM 1598 C C . PHE A 1 206 ? 11.554 12.467 5.690 1.00 82.75 206 PHE A C 1
ATOM 1600 O O . PHE A 1 206 ? 10.343 12.412 5.508 1.00 82.75 206 PHE A O 1
ATOM 1607 N N . HIS A 1 207 ? 12.196 13.630 5.802 1.00 78.00 207 HIS A N 1
ATOM 1608 C CA . HIS A 1 207 ? 11.523 14.937 5.752 1.00 78.00 207 HIS A CA 1
ATOM 1609 C C . HIS A 1 207 ? 10.916 15.283 4.384 1.00 78.00 207 HIS A C 1
ATOM 1611 O O . HIS A 1 207 ? 10.106 16.198 4.295 1.00 78.00 207 HIS A O 1
ATOM 1617 N N . GLU A 1 208 ? 11.332 14.571 3.337 1.00 68.75 208 GLU A N 1
ATOM 1618 C CA . GLU A 1 208 ? 10.866 14.733 1.956 1.00 68.75 208 GLU A CA 1
ATOM 1619 C C . GLU A 1 208 ? 9.691 13.806 1.616 1.00 68.75 208 GLU A C 1
ATOM 1621 O O . GLU A 1 208 ? 9.319 13.711 0.456 1.00 68.75 208 GLU A O 1
ATOM 1626 N N . GLN A 1 209 ? 9.148 13.072 2.593 1.00 70.38 209 GLN A N 1
ATOM 1627 C CA . GLN A 1 209 ? 7.934 12.285 2.405 1.00 70.38 209 GLN A CA 1
ATOM 1628 C C . GLN A 1 209 ? 6.781 12.930 3.170 1.00 70.38 209 GLN A C 1
ATOM 1630 O O . GLN A 1 209 ? 6.802 12.967 4.404 1.00 70.38 209 GLN A O 1
ATOM 1635 N N . ASP A 1 210 ? 5.737 13.347 2.454 1.00 71.44 210 ASP A N 1
ATOM 1636 C CA . ASP A 1 210 ? 4.478 13.813 3.037 1.00 71.44 210 ASP A CA 1
ATOM 1637 C C . ASP A 1 210 ? 3.320 12.847 2.721 1.00 71.44 210 ASP A C 1
ATOM 1639 O O . ASP A 1 210 ? 2.554 13.058 1.775 1.00 71.44 210 ASP A O 1
ATOM 1643 N N . PRO A 1 211 ? 3.144 11.772 3.518 1.00 79.75 211 PRO A N 1
ATOM 1644 C CA . PRO A 1 211 ? 2.023 10.853 3.371 1.00 79.75 211 PRO A CA 1
ATOM 1645 C C . PRO A 1 211 ? 0.676 11.573 3.283 1.00 79.75 211 PRO A C 1
ATOM 1647 O O . PRO A 1 211 ? 0.341 12.364 4.161 1.00 79.75 211 PRO A O 1
ATOM 1650 N N . CYS A 1 212 ? -0.134 11.309 2.262 1.00 70.88 212 CYS A N 1
ATOM 1651 C CA . CYS A 1 212 ? -1.376 12.050 2.022 1.00 70.88 212 CYS A CA 1
ATOM 1652 C C . CYS A 1 212 ? -2.626 11.195 2.242 1.00 70.88 212 CYS A C 1
ATOM 1654 O O . CYS A 1 212 ? -2.626 9.988 2.007 1.00 70.88 212 CYS A O 1
ATOM 1656 N N . LEU A 1 213 ? -3.706 11.845 2.686 1.00 71.50 213 LEU A N 1
ATOM 1657 C CA . LEU A 1 213 ? -5.047 11.270 2.782 1.00 71.50 213 LEU A CA 1
ATOM 1658 C C . LEU A 1 213 ? -5.970 12.018 1.824 1.00 71.50 213 LEU A C 1
ATOM 1660 O O . LEU A 1 213 ? -6.204 13.212 2.000 1.00 71.50 213 LEU A O 1
ATOM 1664 N N . TYR A 1 214 ? -6.543 11.293 0.872 1.00 70.12 214 TYR A N 1
ATOM 1665 C CA . TYR A 1 214 ? -7.530 11.824 -0.061 1.00 70.12 214 TYR A CA 1
ATOM 1666 C C . TYR A 1 214 ? -8.900 11.240 0.275 1.00 70.12 214 TYR A C 1
ATOM 1668 O O . TYR A 1 214 ? -9.144 10.047 0.073 1.00 70.12 214 TYR A O 1
ATOM 1676 N N . CYS A 1 215 ? -9.769 12.078 0.838 1.00 66.06 215 CYS A N 1
ATOM 1677 C CA . CYS A 1 215 ? -11.182 11.803 1.095 1.00 66.06 215 CYS A CA 1
ATOM 1678 C C . CYS A 1 215 ? -11.905 13.097 1.505 1.00 66.06 215 CYS A C 1
ATOM 1680 O O . CYS A 1 215 ? -11.260 14.113 1.765 1.00 66.06 215 CYS A O 1
ATOM 1682 N N . SER A 1 216 ? -13.231 13.056 1.646 1.00 67.81 216 SER A N 1
ATOM 1683 C CA . SER A 1 216 ? -13.980 14.174 2.231 1.00 67.81 216 SER A CA 1
ATOM 1684 C C . SER A 1 216 ? -13.630 14.413 3.707 1.00 67.81 216 SER A C 1
ATOM 1686 O O . SER A 1 216 ? -13.220 13.493 4.424 1.00 67.81 216 SER A O 1
ATOM 1688 N N . ASP A 1 217 ? -13.879 15.629 4.206 1.00 71.38 217 ASP A N 1
ATOM 1689 C CA . ASP A 1 217 ? -13.700 15.978 5.626 1.00 71.38 217 ASP A CA 1
ATOM 1690 C C . ASP A 1 217 ? -14.507 15.067 6.559 1.00 71.38 217 ASP A C 1
ATOM 1692 O O . ASP A 1 217 ? -14.031 14.641 7.617 1.00 71.38 217 ASP A O 1
ATOM 1696 N N . LYS A 1 218 ? -15.734 14.727 6.144 1.00 74.69 218 LYS A N 1
ATOM 1697 C CA . LYS A 1 218 ? -16.596 13.797 6.873 1.00 74.69 218 LYS A CA 1
ATOM 1698 C C . LYS A 1 218 ? -15.911 12.441 7.005 1.00 74.69 218 LYS A C 1
ATOM 1700 O O . LYS A 1 218 ? -15.855 11.899 8.106 1.00 74.69 218 LYS A O 1
ATOM 1705 N N . ASN A 1 219 ? -15.378 11.904 5.907 1.00 70.88 219 ASN A N 1
ATOM 1706 C CA . ASN A 1 219 ? -14.727 10.599 5.902 1.00 70.88 219 ASN A CA 1
ATOM 1707 C C . ASN A 1 219 ? -13.397 10.630 6.678 1.00 70.88 219 ASN A C 1
ATOM 1709 O O . ASN A 1 219 ? -13.107 9.696 7.429 1.00 70.88 219 ASN A O 1
ATOM 1713 N N . ALA A 1 220 ? -12.646 11.733 6.608 1.00 76.19 220 ALA A N 1
ATOM 1714 C CA . ALA A 1 220 ? -11.400 11.934 7.349 1.00 76.19 220 ALA A CA 1
ATOM 1715 C C . ALA A 1 220 ? -11.591 11.834 8.875 1.00 76.19 220 ALA A C 1
ATOM 1717 O O . ALA A 1 220 ? -10.722 11.315 9.583 1.00 76.19 220 ALA A O 1
ATOM 1718 N N . GLY A 1 221 ? -12.742 12.293 9.380 1.00 84.94 221 GLY A N 1
ATOM 1719 C CA . GLY A 1 221 ? -13.117 12.224 10.795 1.00 84.94 221 GLY A CA 1
ATOM 1720 C C . GLY A 1 221 ? -13.601 10.851 11.275 1.00 84.94 221 GLY A C 1
ATOM 1721 O O . GLY A 1 221 ? -13.775 10.655 12.476 1.00 84.94 221 GLY A O 1
ATOM 1722 N N . THR A 1 222 ? -13.818 9.890 10.375 1.00 84.75 222 THR A N 1
ATOM 1723 C CA . THR A 1 222 ? -14.254 8.539 10.757 1.00 84.75 222 THR A CA 1
ATOM 1724 C C . THR A 1 222 ? -13.073 7.637 11.103 1.00 84.75 222 THR A C 1
ATOM 1726 O O . THR A 1 222 ? -11.927 7.902 10.745 1.00 84.75 222 THR A O 1
ATOM 1729 N N . ALA A 1 223 ? -13.370 6.543 11.792 1.00 87.12 223 ALA A N 1
ATOM 1730 C CA . ALA A 1 223 ? -12.434 5.482 12.124 1.00 87.12 223 ALA A CA 1
ATOM 1731 C C . ALA A 1 223 ? -11.736 4.876 10.887 1.00 87.12 223 ALA A C 1
ATOM 1733 O O . ALA A 1 223 ? -12.380 4.585 9.873 1.00 87.12 223 ALA A O 1
ATOM 1734 N N . PHE A 1 224 ? -10.426 4.643 10.981 1.00 84.31 224 PHE A N 1
ATOM 1735 C CA . PHE A 1 224 ? -9.687 3.837 10.013 1.00 84.31 224 PHE A CA 1
ATOM 1736 C C . PHE A 1 224 ? -10.000 2.355 10.229 1.00 84.31 224 PHE A C 1
ATOM 1738 O O . PHE A 1 224 ? -9.793 1.843 11.327 1.00 84.31 224 PHE A O 1
ATOM 1745 N N . LEU A 1 225 ? -10.508 1.689 9.182 1.00 78.06 225 LEU A N 1
ATOM 1746 C CA . LEU A 1 225 ? -10.836 0.258 9.187 1.00 78.06 225 LEU A CA 1
ATOM 1747 C C . LEU A 1 225 ? -11.603 -0.178 10.452 1.00 78.06 225 LEU A C 1
ATOM 1749 O O . LEU A 1 225 ? -11.260 -1.180 11.084 1.00 78.06 225 LEU A O 1
ATOM 1753 N N . ALA A 1 226 ? -12.632 0.593 10.829 1.00 65.50 226 ALA A N 1
ATOM 1754 C CA . ALA A 1 226 ? -13.480 0.299 11.984 1.00 65.50 226 ALA A CA 1
ATOM 1755 C C . ALA A 1 226 ? -13.948 -1.162 11.969 1.00 65.50 226 ALA A C 1
ATOM 1757 O O . ALA A 1 226 ? -14.248 -1.703 10.905 1.00 65.50 226 ALA A O 1
ATOM 1758 N N . THR A 1 227 ? -14.064 -1.784 13.143 1.00 55.22 227 THR A N 1
ATOM 1759 C CA . THR A 1 227 ? -14.820 -3.032 13.275 1.00 55.22 227 THR A CA 1
ATOM 1760 C C . THR A 1 227 ? -16.224 -2.796 12.728 1.00 55.22 227 THR A C 1
ATOM 1762 O O . THR A 1 227 ? -16.957 -1.961 13.265 1.00 55.22 227 THR A O 1
ATOM 1765 N N . ILE A 1 228 ? -16.566 -3.479 11.636 1.00 47.94 228 ILE A N 1
ATOM 1766 C CA . ILE A 1 228 ? -17.926 -3.475 11.100 1.00 47.94 228 ILE A CA 1
ATOM 1767 C C . ILE A 1 228 ? -18.801 -4.145 12.176 1.00 47.94 228 ILE A C 1
ATOM 1769 O O . ILE A 1 228 ? -18.433 -5.240 12.611 1.00 47.94 228 ILE A O 1
ATOM 1773 N N . PRO A 1 229 ? -19.855 -3.476 12.680 1.00 41.59 229 PRO A N 1
ATOM 1774 C CA . PRO A 1 229 ? -20.727 -4.036 13.711 1.00 41.59 229 PRO A CA 1
ATOM 1775 C C . PRO A 1 229 ? -21.450 -5.308 13.256 1.00 41.59 229 PRO A C 1
ATOM 1777 O O . PRO A 1 229 ? -21.706 -5.452 12.037 1.00 41.59 229 PRO A O 1
#

Secondary structure (DSSP, 8-state):
-EEEEEEE---SSSPPSSHHHHHHHHHHHHHHH-TTS-GGGEEEE--STT-SS---HHHHHHHHHHHHHT--TT-EEEEEEES-EEEEE-TTS-EEEEE--TTS--EE-STTTHHHHHHHHTTSS--SS------PPPPPTTS--EEESS-TTS---EEPP-GGGTT--EEHHHHHHHHHHHH--S--BHHHHHHHHHHHHHHTT-TT---EEES-HHHHTSBTT----

Foldseek 3Di:
DEAEEEAEDADDPPGDFAFVVLRVLVVVLCVPQQVVDDPVRYHYAYPPPPHPHFFAPVVVLVRLLVRVVPDDPPYHYDYHYDYDWDFDQDPVRDTFIWDQGPVRPTDTDVPVDPQPSSVVSVPDPDDDDDDDDDDDDRDDLLNDKDKDFADPPFDFDKDAQDVVNVGGIHGLLSVLLSVVSVPDPDFDALLNSQVSSQVSSVVVVNPRTRIDMRGDPVNSRGTDSDRRD

pLDDT: mean 70.58, std 17.09, range [25.62, 93.12]

Sequence (229 aa):
MATYMLFWWDATTPKLKGCINDVHAMRDVILKRFNYFDPQHVELITDEPGSLKMPTRANIMAGLAKMVKAAKEGDVLLFHFSGHGVEADMKTGRKDDAIVPCDLNLIYDVVNNIGHLLTGIFRDNVSLKFGPSQEPRSLTEDEGILLSGCQADELSLDLEPSDKTQGKAYGAFTYSLQKIINETNGTLTKKQLVMNVRDETTSLGFHEQDPCLYCSDKNAGTAFLATIP

Radius of gyration: 17.7 Å; chains: 1; bounding box: 51×35×47 Å

Organism: Gossypium hirsutum (NCBI:txid3635)